Protein AF-0000000081821503 (afdb_homodimer)

Secondary structure (DSSP, 8-state):
-TTHHHHS---HHHHHHHHHHHHHHHHHHHHHHHHHHHHHHHHHHHHHHHHHHHHHHTTS-HHHHHHHHHHHHHHHHHHHHHHHHHHHIIIIIIHHHHHHHHHHHHHHHHHHHHS------------------------TTGGGG--/-TTHHHHS--SHHHHHHHHHHHHHHHHHHHHHHHHHHHHHHHHHHHHHHHHHHHHHHTTS-HHHHHHHHHHHHHHHHHHHHHHHHHHHIIIIIIHHHHHHHHHHHHHHHHHHHHS-----------------------STTGGGG--

Foldseek 3Di:
DLLVLPQDDVPVVSVVVVVVSLVVLVVVLVVLVVVLVVLVVVLVVLLVVLVVLQVVLVPDDPVSNVVSPVVSVVSVVVSVVSVVVSVCSVPQPNVVSVVVSVVVVVVVVVVVVPPPDPDDPDPDDDDPDPPRPRDPRPPPRPVPVPD/DLQVLPFDDPPVVSVVVVVVSLVVLVVVLVVLVVVLVVLVVVLVVLLVVLVVLQVVLVPDDPVSNVVSPVVSVVSVVVSVVSVVVSVCSVPQPNVVSVVVSVVVVVVVVVVVVPPPDPDDPDPDDDDDDPDDPRPPPGDDRPVPVPD

InterPro domains:
  IPR009602 CBY1-interacting BAR domain-containing protein/FAM92 [PF06730] (15-120)
  IPR009602 CBY1-interacting BAR domain-containing protein/FAM92 [PTHR21223] (15-113)

Organism: Nothobranchius furzeri (NCBI:txid105023)

Solvent-accessible surface area (backbone atoms only — not comparable to full-atom values): 16730 Å² total; per-residue (Å²): 89,78,45,60,69,66,68,66,74,72,43,77,72,37,50,54,44,48,53,51,49,50,50,44,49,50,52,48,47,53,41,50,45,51,35,45,52,37,49,47,52,36,49,55,39,50,51,52,45,30,52,46,29,45,57,43,20,73,71,44,59,69,72,57,16,52,52,33,41,50,50,22,52,52,49,48,53,52,43,52,53,49,51,52,50,45,50,44,46,44,65,69,45,44,46,54,48,51,54,48,50,52,52,54,53,49,49,54,56,51,55,61,68,64,51,65,72,84,69,74,90,72,85,79,87,87,82,77,83,79,83,79,82,79,72,85,68,85,42,73,74,71,67,66,74,76,113,87,78,38,59,70,69,64,70,67,74,45,76,73,33,50,55,45,48,52,50,49,50,50,42,49,50,53,49,46,52,42,50,44,51,35,46,49,37,50,48,52,34,49,54,38,49,50,51,46,31,51,48,30,46,57,44,19,73,70,43,60,70,72,58,16,53,53,31,41,51,51,22,51,52,51,47,53,52,44,53,54,51,51,51,50,44,50,44,45,45,63,69,44,44,45,55,49,51,56,47,51,51,51,54,53,49,49,55,56,51,55,61,68,64,50,67,72,84,69,74,89,72,84,81,86,86,78,78,84,79,82,79,81,80,76,72,91,42,59,78,74,69,65,69,76,74,113

Structure (mmCIF, N/CA/C/O backbone):
data_AF-0000000081821503-model_v1
#
loop_
_entity.id
_entity.type
_entity.pdbx_description
1 polymer 'Family with sequence similarity 92, member A1'
#
loop_
_atom_site.group_PDB
_atom_site.id
_atom_site.type_symbol
_atom_site.label_atom_id
_atom_site.label_alt_id
_atom_site.label_comp_id
_atom_site.label_asym_id
_atom_site.label_entity_id
_atom_site.label_seq_id
_atom_site.pdbx_PDB_ins_code
_atom_site.Cartn_x
_atom_site.Cartn_y
_atom_site.Cartn_z
_atom_site.occupancy
_atom_site.B_iso_or_equiv
_atom_site.auth_seq_id
_atom_site.auth_comp_id
_atom_site.auth_asym_id
_atom_site.auth_atom_id
_atom_site.pdbx_PDB_model_num
ATOM 1 N N . MET A 1 1 ? 6.879 -21.266 -17.312 1 34.25 1 MET A N 1
ATOM 2 C CA . MET A 1 1 ? 7.312 -22.438 -16.547 1 34.25 1 MET A CA 1
ATOM 3 C C . MET A 1 1 ? 6.113 -23.25 -16.062 1 34.25 1 MET A C 1
ATOM 5 O O . MET A 1 1 ? 6.145 -24.484 -16.078 1 34.25 1 MET A O 1
ATOM 9 N N . PHE A 1 2 ? 5.016 -22.516 -15.742 1 41.41 2 PHE A N 1
ATOM 10 C CA . PHE A 1 2 ? 3.857 -23.203 -15.18 1 41.41 2 PHE A CA 1
ATOM 11 C C . PHE A 1 2 ? 3.188 -24.078 -16.234 1 41.41 2 PHE A C 1
ATOM 13 O O . PHE A 1 2 ? 2.631 -25.125 -15.914 1 41.41 2 PHE A O 1
ATOM 20 N N . LEU A 1 3 ? 3.418 -23.656 -17.5 1 41.97 3 LEU A N 1
ATOM 21 C CA . LEU A 1 3 ? 2.746 -24.375 -18.578 1 41.97 3 LEU A CA 1
ATOM 22 C C . LEU A 1 3 ? 3.412 -25.734 -18.812 1 41.97 3 LEU A C 1
ATOM 24 O O . LEU A 1 3 ? 2.809 -26.625 -19.406 1 41.97 3 LEU A O 1
ATOM 28 N N . ARG A 1 4 ? 4.652 -25.781 -18.516 1 42.19 4 ARG A N 1
ATOM 29 C CA . ARG A 1 4 ? 5.297 -27.062 -18.828 1 42.19 4 ARG A CA 1
ATOM 30 C C . ARG A 1 4 ? 4.637 -28.203 -18.062 1 42.19 4 ARG A C 1
ATOM 32 O O . ARG A 1 4 ? 4.664 -29.359 -18.516 1 42.19 4 ARG A O 1
ATOM 39 N N . TRP A 1 5 ? 4.141 -27.969 -16.922 1 42.53 5 TRP A N 1
ATOM 40 C CA . TRP A 1 5 ? 3.586 -29.078 -16.141 1 42.53 5 TRP A CA 1
ATOM 41 C C . TRP A 1 5 ? 2.5 -29.797 -16.938 1 42.53 5 TRP A C 1
ATOM 43 O O . TRP A 1 5 ? 2.367 -31.031 -16.844 1 42.53 5 TRP A O 1
ATOM 53 N N . LYS A 1 6 ? 1.749 -29.078 -17.828 1 45.88 6 LYS A N 1
ATOM 54 C CA . LYS A 1 6 ? 0.539 -29.734 -18.312 1 45.88 6 LYS A CA 1
ATOM 55 C C . LYS A 1 6 ? 0.875 -30.812 -19.344 1 45.88 6 LYS A C 1
ATOM 57 O O . LYS A 1 6 ? 0.077 -31.719 -19.578 1 45.88 6 LYS A O 1
ATOM 62 N N . LYS A 1 7 ? 1.747 -30.547 -20.203 1 41.34 7 LYS A N 1
ATOM 63 C CA . LYS A 1 7 ? 1.769 -31.5 -21.312 1 41.34 7 LYS A CA 1
ATOM 64 C C . LYS A 1 7 ? 2.09 -32.906 -20.828 1 41.34 7 LYS A C 1
ATOM 66 O O . LYS A 1 7 ? 1.567 -33.875 -21.359 1 41.34 7 LYS A O 1
ATOM 71 N N . GLU A 1 8 ? 3.184 -33.125 -20.094 1 42.94 8 GLU A N 1
ATOM 72 C CA . GLU A 1 8 ? 3.678 -34.5 -20.125 1 42.94 8 GLU A CA 1
ATOM 73 C C . GLU A 1 8 ? 2.713 -35.438 -19.422 1 42.94 8 GLU A C 1
ATOM 75 O O . GLU 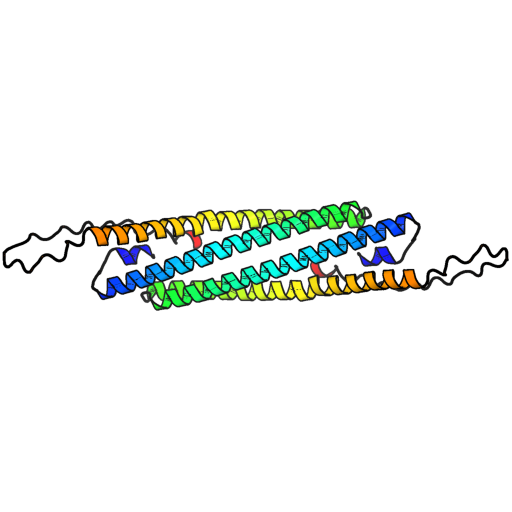A 1 8 ? 1.731 -35 -18.828 1 42.94 8 GLU A O 1
ATOM 80 N N . GLU A 1 9 ? 3.301 -36.656 -18.547 1 40.5 9 GLU A N 1
ATOM 81 C CA . GLU A 1 9 ? 3.115 -38.031 -18.094 1 40.5 9 GLU A CA 1
ATOM 82 C C . GLU A 1 9 ? 1.998 -38.125 -17.062 1 40.5 9 GLU A C 1
ATOM 84 O O . GLU A 1 9 ? 2.207 -37.812 -15.883 1 40.5 9 GLU A O 1
ATOM 89 N N . VAL A 1 10 ? 0.829 -37.844 -17.391 1 44.5 10 VAL A N 1
ATOM 90 C CA . VAL A 1 10 ? -0.322 -38.031 -16.516 1 44.5 10 VAL A CA 1
ATOM 91 C C . VAL A 1 10 ? -0.284 -39.406 -15.867 1 44.5 10 VAL A C 1
ATOM 93 O O . VAL A 1 10 ? -0.757 -40.375 -16.453 1 44.5 10 VAL A O 1
ATOM 96 N N . ARG A 1 11 ? 0.828 -39.844 -15.594 1 47.72 11 ARG A N 1
ATOM 97 C CA . ARG A 1 11 ? 0.641 -40.938 -14.656 1 47.72 11 ARG A CA 1
ATOM 98 C C . ARG A 1 11 ? -0.136 -40.5 -13.43 1 47.72 11 ARG A C 1
ATOM 100 O O . ARG A 1 11 ? -0.235 -39.312 -13.148 1 47.72 11 ARG A O 1
ATOM 107 N N . ALA A 1 12 ? -0.812 -41.281 -12.781 1 50.5 12 ALA A N 1
ATOM 108 C CA . ALA A 1 12 ? -1.626 -41.031 -11.594 1 50.5 12 ALA A CA 1
ATOM 109 C C . ALA A 1 12 ? -1.018 -39.938 -10.719 1 50.5 12 ALA A C 1
ATOM 111 O O . ALA A 1 12 ? -1.729 -39.062 -10.242 1 50.5 12 ALA A O 1
ATOM 112 N N . GLY A 1 13 ? 0.298 -39.938 -10.359 1 57.09 13 GLY A N 1
ATOM 113 C CA . GLY A 1 13 ? 1.049 -38.938 -9.586 1 57.09 13 GLY A CA 1
ATOM 114 C C . GLY A 1 13 ? 1.047 -37.562 -10.219 1 57.09 13 GLY A C 1
ATOM 115 O O . GLY A 1 13 ? 1.01 -36.562 -9.508 1 57.09 13 GLY A O 1
ATOM 116 N N . SER A 1 14 ? 0.773 -37.719 -11.508 1 68.44 14 SER A N 1
ATOM 117 C CA . SER A 1 14 ? 0.813 -36.469 -12.266 1 68.44 14 SER A CA 1
ATOM 118 C C . SER A 1 14 ? -0.493 -35.688 -12.133 1 68.44 14 SER A C 1
ATOM 120 O O . SER A 1 14 ? -0.483 -34.469 -12 1 68.44 14 SER A O 1
ATOM 122 N N . LYS A 1 15 ? -1.592 -36.656 -11.93 1 73.81 15 LYS A N 1
ATOM 123 C CA . LYS A 1 15 ? -2.885 -35.969 -11.828 1 73.81 15 LYS A CA 1
ATOM 124 C C . LYS A 1 15 ? -3.02 -35.219 -10.5 1 73.81 15 LYS A C 1
ATOM 126 O O . LYS A 1 15 ? -3.561 -34.125 -10.445 1 73.81 15 LYS A O 1
ATOM 131 N N . GLN A 1 16 ? -2.529 -35.812 -9.445 1 78.94 16 GLN A N 1
ATOM 132 C CA . GLN A 1 16 ? -2.604 -35.156 -8.141 1 78.94 16 GLN A CA 1
ATOM 133 C C . GLN A 1 16 ? -1.717 -33.938 -8.086 1 78.94 16 GLN A C 1
ATOM 135 O O . GLN A 1 16 ? -2.088 -32.906 -7.48 1 78.94 16 GLN A O 1
ATOM 140 N N . THR A 1 17 ? -0.611 -34.094 -8.609 1 77.06 17 THR A N 1
ATOM 141 C CA . THR A 1 17 ? 0.301 -32.938 -8.664 1 77.06 17 THR A CA 1
ATOM 142 C C . THR A 1 17 ? -0.316 -31.797 -9.453 1 77.06 17 THR A C 1
ATOM 144 O O . THR A 1 17 ? -0.188 -30.641 -9.07 1 77.06 17 THR A O 1
ATOM 147 N N . LEU A 1 18 ? -1.012 -32.156 -10.5 1 77.06 18 LEU A N 1
ATOM 148 C CA . LEU A 1 18 ? -1.669 -31.141 -11.32 1 77.06 18 LEU A CA 1
ATOM 149 C C . LEU A 1 18 ? -2.795 -30.453 -10.547 1 77.06 18 LEU A C 1
ATOM 151 O O . LEU A 1 18 ? -2.953 -29.234 -10.617 1 77.06 18 LEU A O 1
ATOM 155 N N . LYS A 1 19 ? -3.52 -31.266 -9.859 1 81.75 19 LYS A N 1
ATOM 156 C CA . LYS A 1 19 ? -4.609 -30.719 -9.055 1 81.75 19 LYS A CA 1
ATOM 157 C C . LYS A 1 19 ? -4.078 -29.797 -7.961 1 81.75 19 LYS A C 1
ATOM 159 O O . LYS A 1 19 ? -4.664 -28.75 -7.688 1 81.75 19 LYS A O 1
ATOM 164 N N . LEU A 1 20 ? -3.055 -30.188 -7.344 1 84.5 20 LEU A N 1
ATOM 165 C CA . LEU A 1 20 ? -2.457 -29.359 -6.293 1 84.5 20 LEU A CA 1
ATOM 166 C C . LEU A 1 20 ? -1.879 -28.078 -6.871 1 84.5 20 LEU A C 1
ATOM 168 O O . LEU A 1 20 ? -1.997 -27.016 -6.266 1 84.5 20 LEU A O 1
ATOM 172 N N . ALA A 1 21 ? -1.268 -28.172 -7.969 1 81.44 21 ALA A N 1
ATOM 173 C CA . ALA A 1 21 ? -0.715 -27 -8.633 1 81.44 21 ALA A CA 1
ATOM 174 C C . ALA A 1 21 ? -1.817 -26.016 -9.016 1 81.44 21 ALA A C 1
ATOM 176 O O . ALA A 1 21 ? -1.655 -24.797 -8.867 1 81.44 21 ALA A O 1
ATOM 177 N N . GLU A 1 22 ? -2.893 -26.547 -9.477 1 82.69 22 GLU A N 1
ATOM 178 C CA . GLU A 1 22 ? -4.031 -25.703 -9.852 1 82.69 22 GLU A CA 1
ATOM 179 C C . GLU A 1 22 ? -4.605 -25 -8.633 1 82.69 22 GLU A C 1
ATOM 181 O O . GLU A 1 22 ? -4.949 -23.812 -8.703 1 82.69 22 GLU A O 1
ATOM 186 N N . LYS A 1 23 ? -4.707 -25.734 -7.641 1 87.88 23 LYS A N 1
ATOM 187 C CA . LYS A 1 23 ? -5.184 -25.125 -6.398 1 87.88 23 LYS A CA 1
ATOM 188 C C . LYS A 1 23 ? -4.254 -24 -5.941 1 87.88 23 LYS A C 1
ATOM 190 O O . LYS A 1 23 ? -4.707 -22.938 -5.555 1 87.88 23 LYS A O 1
ATOM 195 N N . ASN A 1 24 ? -2.992 -24.297 -5.945 1 88.81 24 ASN A N 1
ATOM 196 C CA . ASN A 1 24 ? -2.006 -23.312 -5.535 1 88.81 24 ASN A CA 1
ATOM 197 C C . ASN A 1 24 ? -2.047 -22.078 -6.43 1 88.81 24 ASN A C 1
ATOM 199 O O . ASN A 1 24 ? -1.938 -20.938 -5.949 1 88.81 24 ASN A O 1
ATOM 203 N N . LEU A 1 25 ? -2.195 -22.312 -7.656 1 86.75 25 LEU A N 1
ATOM 204 C CA . LEU A 1 25 ? -2.264 -21.203 -8.602 1 86.75 25 LEU A CA 1
ATOM 205 C C . LEU A 1 25 ? -3.506 -20.359 -8.352 1 86.75 25 LEU A C 1
ATOM 207 O O . LEU A 1 25 ? -3.451 -19.125 -8.445 1 86.75 25 LEU A O 1
ATOM 211 N N . GLY A 1 26 ? -4.582 -21.016 -8.102 1 89.62 26 GLY A N 1
ATOM 212 C CA . GLY A 1 26 ? -5.797 -20.297 -7.762 1 89.62 26 GLY A CA 1
ATOM 213 C C . GLY A 1 26 ? -5.645 -19.422 -6.531 1 89.62 26 GLY A C 1
ATOM 214 O O . GLY A 1 26 ? -6.07 -18.266 -6.527 1 89.62 26 GLY A O 1
ATOM 215 N N . GLU A 1 27 ? -5.113 -19.984 -5.539 1 92.88 27 GLU A N 1
ATOM 216 C CA . GLU A 1 27 ? -4.891 -19.234 -4.305 1 92.88 27 GLU A CA 1
ATOM 217 C C . GLU A 1 27 ? -3.949 -18.062 -4.535 1 92.88 27 GLU A C 1
ATOM 219 O O . GLU A 1 27 ? -4.164 -16.969 -4 1 92.88 27 GLU A O 1
ATOM 224 N N . MET A 1 28 ? -2.934 -18.266 -5.305 1 92.62 28 MET A N 1
ATOM 225 C CA . MET A 1 28 ? -1.992 -17.188 -5.625 1 92.62 28 MET A CA 1
ATOM 226 C C . MET A 1 28 ? -2.688 -16.062 -6.375 1 92.62 28 MET A C 1
ATOM 228 O O . MET A 1 28 ? -2.457 -14.883 -6.086 1 92.62 28 MET A O 1
ATOM 232 N N . CYS A 1 29 ? -3.48 -16.469 -7.277 1 91.69 29 CYS A N 1
ATOM 233 C CA . CYS A 1 29 ? -4.219 -15.469 -8.031 1 91.69 29 CYS A CA 1
ATOM 234 C C . CYS A 1 29 ? -5.109 -14.641 -7.113 1 91.69 29 CYS A C 1
ATOM 236 O O . CYS A 1 29 ? -5.156 -13.414 -7.223 1 91.69 29 CYS A O 1
ATOM 238 N N . SER A 1 30 ? -5.809 -15.297 -6.203 1 94.75 30 SER A N 1
ATOM 239 C CA . SER A 1 30 ? -6.699 -14.609 -5.273 1 94.75 30 SER A CA 1
ATOM 240 C C . SER A 1 30 ? -5.93 -13.625 -4.398 1 94.75 30 SER A C 1
ATOM 242 O O . SER A 1 30 ? -6.383 -12.5 -4.176 1 94.75 30 SER A O 1
ATOM 244 N N . ILE A 1 31 ? -4.832 -13.992 -3.943 1 97.06 31 ILE A N 1
ATOM 245 C CA . ILE A 1 31 ? -4.023 -13.141 -3.076 1 97.06 31 ILE A CA 1
ATOM 246 C C . ILE A 1 31 ? -3.484 -11.961 -3.873 1 97.06 31 ILE A C 1
ATOM 248 O O . ILE A 1 31 ? -3.502 -10.82 -3.395 1 97.06 31 ILE A O 1
ATOM 252 N N . LEU A 1 32 ? -3.02 -12.219 -5.059 1 96.62 32 LEU A N 1
ATOM 253 C CA . LEU A 1 32 ? -2.467 -11.156 -5.887 1 96.62 32 LEU A CA 1
ATOM 254 C C . LEU A 1 32 ? -3.541 -10.141 -6.262 1 96.62 32 LEU A C 1
ATOM 256 O O . LEU A 1 32 ? -3.275 -8.938 -6.309 1 96.62 32 LEU A O 1
ATOM 260 N N . ALA A 1 33 ? -4.691 -10.648 -6.527 1 96.44 33 ALA A N 1
ATOM 261 C CA . ALA A 1 33 ? -5.809 -9.742 -6.789 1 96.44 33 ALA A CA 1
ATOM 262 C C . ALA A 1 33 ? -6.102 -8.875 -5.57 1 96.44 33 ALA A C 1
ATOM 264 O O . ALA A 1 33 ? -6.281 -7.66 -5.691 1 96.44 33 ALA A O 1
ATOM 265 N N . SER A 1 34 ? -6.207 -9.523 -4.48 1 97.81 34 SER A N 1
ATOM 266 C CA . SER A 1 34 ? -6.445 -8.789 -3.242 1 97.81 34 SER A CA 1
ATOM 267 C C . SER A 1 34 ? -5.332 -7.781 -2.971 1 97.81 34 SER A C 1
ATOM 269 O O . SER A 1 34 ? -5.602 -6.652 -2.555 1 97.81 34 SER A O 1
ATOM 271 N N . TYR A 1 35 ? -4.09 -8.156 -3.162 1 98.31 35 TYR A N 1
ATOM 272 C CA . TYR A 1 35 ? -2.941 -7.27 -3.012 1 98.31 35 TYR A CA 1
ATOM 273 C C . TYR A 1 35 ? -3.078 -6.043 -3.906 1 98.31 35 TYR A C 1
ATOM 275 O O . TYR A 1 35 ? -2.873 -4.914 -3.459 1 98.31 35 TYR A O 1
ATOM 283 N N . THR A 1 36 ? -3.422 -6.227 -5.113 1 98.12 36 THR A N 1
ATOM 284 C CA . THR A 1 36 ? -3.574 -5.148 -6.082 1 98.12 36 THR A CA 1
ATOM 285 C C . THR A 1 36 ? -4.684 -4.188 -5.656 1 98.12 36 THR A C 1
ATOM 287 O O . THR A 1 36 ? -4.535 -2.971 -5.766 1 98.12 36 THR A O 1
ATOM 290 N N . ARG A 1 37 ? -5.758 -4.711 -5.152 1 97.31 37 ARG A N 1
ATOM 291 C CA . ARG A 1 37 ? -6.852 -3.881 -4.656 1 97.31 37 ARG A CA 1
ATOM 292 C C . ARG A 1 37 ? -6.402 -3.039 -3.465 1 97.31 37 ARG A C 1
ATOM 294 O O . ARG A 1 37 ? -6.746 -1.859 -3.369 1 97.31 37 ARG A O 1
ATOM 301 N N . LYS A 1 38 ? -5.652 -3.682 -2.604 1 97.75 38 LYS A N 1
ATOM 302 C CA . LYS A 1 38 ? -5.148 -2.947 -1.447 1 97.75 38 LYS A CA 1
ATOM 303 C C . LYS A 1 38 ? -4.211 -1.823 -1.879 1 97.75 38 LYS A C 1
ATOM 305 O O . LYS A 1 38 ? -4.211 -0.744 -1.282 1 97.75 38 LYS A O 1
ATOM 310 N N . LYS A 1 39 ? -3.404 -2.123 -2.832 1 98.12 39 LYS A N 1
ATOM 311 C CA . LYS A 1 39 ? -2.508 -1.097 -3.352 1 98.12 39 LYS A CA 1
ATOM 312 C C . LYS A 1 39 ? -3.293 0.067 -3.949 1 98.12 39 LYS A C 1
ATOM 314 O O . LYS A 1 39 ? -2.934 1.23 -3.758 1 98.12 39 LYS A O 1
ATOM 319 N N . ALA A 1 40 ? -4.363 -0.187 -4.637 1 98.19 40 ALA A N 1
ATOM 320 C CA . ALA A 1 40 ? -5.227 0.85 -5.191 1 98.19 40 ALA A CA 1
ATOM 321 C C . ALA A 1 40 ? -5.859 1.692 -4.09 1 98.19 40 ALA A C 1
ATOM 323 O O . ALA A 1 40 ? -5.938 2.918 -4.203 1 98.19 40 ALA A O 1
ATOM 324 N N . LYS A 1 41 ? -6.262 1.062 -3.084 1 97.69 41 LYS A N 1
ATOM 325 C CA . LYS A 1 41 ? -6.871 1.775 -1.966 1 97.69 41 LYS A CA 1
ATOM 326 C C . LYS A 1 41 ? -5.855 2.67 -1.264 1 97.69 41 LYS A C 1
ATOM 328 O O . LYS A 1 41 ? -6.199 3.75 -0.781 1 97.69 41 LYS A O 1
ATOM 333 N N . LEU A 1 42 ? -4.656 2.166 -1.158 1 97.88 42 LEU A N 1
ATOM 334 C CA . LEU A 1 42 ? -3.574 2.982 -0.619 1 97.88 42 LEU A CA 1
ATOM 335 C C . LEU A 1 42 ? -3.363 4.234 -1.467 1 97.88 42 LEU A C 1
ATOM 337 O O . LEU A 1 42 ? -3.207 5.332 -0.93 1 97.88 42 LEU A O 1
ATOM 341 N N . ARG A 1 43 ? -3.389 4.07 -2.748 1 98.19 43 ARG A N 1
ATOM 342 C CA . ARG A 1 43 ? -3.277 5.195 -3.672 1 98.19 43 ARG A CA 1
ATOM 343 C C . ARG A 1 43 ? -4.414 6.191 -3.463 1 98.19 43 ARG A C 1
ATOM 345 O O . ARG A 1 43 ? -4.188 7.402 -3.443 1 98.19 43 ARG A O 1
ATOM 352 N N . ASP A 1 44 ? -5.609 5.711 -3.277 1 97.81 44 ASP A N 1
ATOM 353 C CA . ASP A 1 44 ? -6.766 6.562 -3.027 1 97.81 44 ASP A CA 1
ATOM 354 C C . ASP A 1 44 ? -6.559 7.418 -1.777 1 97.81 44 ASP A C 1
ATOM 356 O O . ASP A 1 44 ? -6.906 8.602 -1.763 1 97.81 44 ASP A O 1
ATOM 360 N N . ARG A 1 45 ? -6.023 6.777 -0.771 1 98 45 ARG A N 1
ATOM 361 C CA . ARG A 1 45 ? -5.801 7.504 0.473 1 98 45 ARG A CA 1
ATOM 362 C C . ARG A 1 45 ? -4.73 8.578 0.297 1 98 45 ARG A C 1
ATOM 364 O O . ARG A 1 45 ? -4.836 9.664 0.863 1 98 45 ARG A O 1
ATOM 371 N N . ALA A 1 46 ? -3.697 8.289 -0.445 1 98.12 46 ALA A N 1
ATOM 372 C CA . ALA A 1 46 ? -2.648 9.266 -0.722 1 98.12 46 ALA A CA 1
ATOM 373 C C . ALA A 1 46 ? -3.191 10.438 -1.529 1 98.12 46 ALA A C 1
ATOM 375 O O . ALA A 1 46 ? -2.766 11.578 -1.34 1 98.12 46 ALA A O 1
ATOM 376 N N . ASP A 1 47 ? -4.133 10.234 -2.365 1 98.19 47 ASP A N 1
ATOM 377 C CA . ASP A 1 47 ? -4.762 11.312 -3.127 1 98.19 47 ASP A CA 1
ATOM 378 C C . ASP A 1 47 ? -5.523 12.258 -2.207 1 98.19 47 ASP A C 1
ATOM 380 O O . ASP A 1 47 ? -5.559 13.469 -2.447 1 98.19 47 ASP A O 1
ATOM 384 N N . LEU A 1 48 ? -6.164 11.703 -1.232 1 98.25 48 LEU A N 1
ATOM 385 C CA . LEU A 1 48 ? -6.832 12.539 -0.242 1 98.25 48 LEU A CA 1
ATOM 386 C C . LEU A 1 48 ? -5.828 13.414 0.501 1 98.25 48 LEU A C 1
ATOM 388 O O . LEU A 1 48 ? -6.105 14.578 0.789 1 98.25 48 LEU A O 1
ATOM 392 N N . LEU A 1 49 ? -4.676 12.852 0.831 1 97.69 49 LEU A N 1
ATOM 393 C CA . LEU A 1 49 ? -3.629 13.617 1.497 1 97.69 49 LEU A CA 1
ATOM 394 C C . LEU A 1 49 ? -3.15 14.766 0.612 1 97.69 49 LEU A C 1
ATOM 396 O O . LEU A 1 49 ? -2.963 15.883 1.089 1 97.69 49 LEU A O 1
ATOM 400 N N . VAL A 1 50 ? -2.971 14.453 -0.616 1 98.06 50 VAL A N 1
ATOM 401 C CA . VAL A 1 50 ? -2.557 15.477 -1.574 1 98.06 50 VAL A CA 1
ATOM 402 C C . VAL A 1 50 ? -3.572 16.609 -1.588 1 98.06 50 VAL A C 1
ATOM 404 O O . VAL A 1 50 ? -3.201 17.781 -1.486 1 98.06 50 VAL A O 1
ATOM 407 N N . ALA A 1 51 ? -4.805 16.297 -1.679 1 98.06 51 ALA A N 1
ATOM 408 C CA . ALA A 1 51 ? -5.871 17.297 -1.688 1 98.06 51 ALA A CA 1
ATOM 409 C C . ALA A 1 51 ? -5.883 18.094 -0.391 1 98.06 51 ALA A C 1
ATOM 411 O O . ALA A 1 51 ? -6.035 19.312 -0.412 1 98.06 51 ALA A O 1
ATOM 412 N N . GLN A 1 52 ? -5.715 17.406 0.669 1 96.5 52 GLN A N 1
ATOM 413 C CA . GLN A 1 52 ? -5.719 18.062 1.972 1 96.5 52 GLN A CA 1
ATOM 414 C C . GLN A 1 52 ? -4.547 19.031 2.1 1 96.5 52 GLN A C 1
ATOM 416 O O . GLN A 1 52 ? -4.684 20.094 2.701 1 96.5 52 GLN A O 1
ATOM 421 N N . LEU A 1 53 ? -3.432 18.703 1.589 1 96.69 53 LEU A N 1
ATOM 422 C CA . LEU A 1 53 ? -2.262 19.562 1.616 1 96.69 53 LEU A CA 1
ATOM 423 C C . LEU A 1 53 ? -2.508 20.828 0.807 1 96.69 53 LEU A C 1
ATOM 425 O O . LEU A 1 53 ? -2.117 21.922 1.225 1 96.69 53 LEU A O 1
ATOM 429 N N . PHE A 1 54 ? -3.201 20.672 -0.286 1 96.19 54 PHE A N 1
ATOM 430 C CA . PHE A 1 54 ? -3.547 21.844 -1.079 1 96.19 54 PHE A CA 1
ATOM 431 C C . PHE A 1 54 ? -4.539 22.734 -0.332 1 96.19 54 PHE A C 1
ATOM 433 O O . PHE A 1 54 ? -4.391 23.953 -0.309 1 96.19 54 PHE A O 1
ATOM 440 N N . ASP A 1 55 ? -5.496 22.109 0.281 1 93.56 55 ASP A N 1
ATOM 441 C CA . ASP A 1 55 ? -6.465 22.859 1.074 1 93.56 55 ASP A CA 1
ATOM 442 C C . ASP A 1 55 ? -5.777 23.609 2.213 1 93.56 55 ASP A C 1
ATOM 444 O O . ASP A 1 55 ? -6.047 24.781 2.432 1 93.56 55 ASP A O 1
ATOM 448 N N . PHE A 1 56 ? -4.91 22.938 2.865 1 92.56 56 PHE A N 1
ATOM 449 C CA . PHE A 1 56 ? -4.168 23.531 3.971 1 92.56 56 PHE A CA 1
ATOM 450 C C . PHE A 1 56 ? -3.312 24.688 3.486 1 92.56 56 PHE A C 1
ATOM 452 O O . PHE A 1 56 ? -3.232 25.734 4.148 1 92.56 56 PHE A O 1
ATOM 459 N N . SER A 1 57 ? -2.719 24.516 2.379 1 92.81 57 SER A N 1
ATOM 460 C CA . SER A 1 57 ? -1.852 25.562 1.845 1 92.81 57 SER A CA 1
ATOM 461 C C . SER A 1 57 ? -2.633 26.844 1.571 1 92.81 57 SER A C 1
ATOM 463 O O . SER A 1 57 ? -2.092 27.938 1.699 1 92.81 57 SER A O 1
ATOM 465 N N . SER A 1 58 ? -3.85 26.766 1.275 1 89.19 58 SER A N 1
ATOM 466 C CA . SER A 1 58 ? -4.66 27.922 0.894 1 89.19 58 SER A CA 1
ATOM 467 C C . SER A 1 58 ? -5.016 28.766 2.107 1 89.19 58 SER A C 1
ATOM 469 O O . SER A 1 58 ? -5.453 29.922 1.964 1 89.19 58 SER A O 1
ATOM 471 N N . THR A 1 59 ? -4.816 28.312 3.312 1 83.88 59 THR A N 1
ATOM 472 C CA . THR A 1 59 ? -5.188 29.031 4.523 1 83.88 59 THR A CA 1
ATOM 473 C C . THR A 1 59 ? -3.951 29.578 5.234 1 83.88 59 THR A C 1
ATOM 475 O O . THR A 1 59 ? -4.062 30.25 6.262 1 83.88 59 THR A O 1
ATOM 478 N N . GLU A 1 60 ? -2.818 29.266 4.625 1 84.88 60 GLU A N 1
ATOM 479 C CA . GLU A 1 60 ? -1.567 29.609 5.297 1 84.88 60 GLU A CA 1
ATOM 480 C C . GLU A 1 60 ? -0.892 30.812 4.629 1 84.88 60 GLU A C 1
ATOM 482 O O . GLU A 1 60 ? -1.322 31.266 3.566 1 84.88 60 GLU A O 1
ATOM 487 N N . ASP A 1 61 ? 0.026 31.375 5.488 1 82.75 61 ASP A N 1
ATOM 488 C CA . ASP A 1 61 ? 0.791 32.469 4.91 1 82.75 61 ASP A CA 1
ATOM 489 C C . ASP A 1 61 ? 1.64 32 3.736 1 82.75 61 ASP A C 1
ATOM 491 O O . ASP A 1 61 ? 1.691 30.797 3.449 1 82.75 61 ASP A O 1
ATOM 495 N N . LEU A 1 62 ? 2.211 32.906 2.973 1 85.81 62 LEU A N 1
ATOM 496 C CA . LEU A 1 62 ? 2.832 32.625 1.678 1 85.81 62 LEU A CA 1
ATOM 497 C C . LEU A 1 62 ? 3.977 31.641 1.812 1 85.81 62 LEU A C 1
ATOM 499 O O . LEU A 1 62 ? 4.129 30.75 0.975 1 85.81 62 LEU A O 1
ATOM 503 N N . GLU A 1 63 ? 4.828 31.766 2.807 1 84.69 63 GLU A N 1
ATOM 504 C CA . GLU A 1 63 ? 5.957 30.844 2.965 1 84.69 63 GLU A CA 1
ATOM 505 C C . GLU A 1 63 ? 5.477 29.422 3.215 1 84.69 63 GLU A C 1
ATOM 507 O O . GLU A 1 63 ? 5.941 28.484 2.564 1 84.69 63 GLU A O 1
ATOM 512 N N . PHE A 1 64 ? 4.535 29.281 4.109 1 85.44 64 PHE A N 1
ATOM 513 C CA . PHE A 1 64 ? 4.016 27.953 4.438 1 85.44 64 PHE A CA 1
ATOM 514 C C . PHE A 1 64 ? 3.178 27.406 3.289 1 85.44 64 PHE A C 1
ATOM 516 O O . PHE A 1 64 ? 3.201 26.203 3.018 1 85.44 64 PHE A O 1
ATOM 523 N N . GLN A 1 65 ? 2.562 28.328 2.65 1 92.12 65 GLN A N 1
ATOM 524 C CA . GLN A 1 65 ? 1.762 27.922 1.495 1 92.12 65 GLN A CA 1
ATOM 525 C C . GLN A 1 65 ? 2.625 27.266 0.427 1 92.12 65 GLN A C 1
ATOM 527 O O . GLN A 1 65 ? 2.271 26.203 -0.099 1 92.12 65 GLN A O 1
ATOM 532 N N . THR A 1 66 ? 3.723 27.859 0.107 1 94.5 66 THR A N 1
ATOM 533 C CA . THR A 1 66 ? 4.617 27.344 -0.914 1 94.5 66 THR A CA 1
ATOM 534 C C . THR A 1 66 ? 5.152 25.969 -0.506 1 94.5 66 THR A C 1
ATOM 536 O O . THR A 1 66 ? 5.191 25.047 -1.32 1 94.5 66 THR A O 1
ATOM 539 N N . GLY A 1 67 ? 5.5 25.812 0.75 1 94.12 67 GLY A N 1
ATOM 540 C CA . GLY A 1 67 ? 5.996 24.547 1.236 1 94.12 67 GLY A CA 1
ATOM 541 C C . GLY A 1 67 ? 4.965 23.438 1.147 1 94.12 67 GLY A C 1
ATOM 542 O O . GLY A 1 67 ? 5.27 22.328 0.681 1 94.12 67 GLY A O 1
ATOM 543 N N . LEU A 1 68 ? 3.809 23.734 1.557 1 94.25 68 LEU A N 1
ATOM 544 C CA . LEU A 1 68 ? 2.729 22.75 1.527 1 94.25 68 LEU A CA 1
ATOM 545 C C . LEU A 1 68 ? 2.365 22.375 0.092 1 94.25 68 LEU A C 1
ATOM 547 O O . LEU A 1 68 ? 2.111 21.219 -0.21 1 94.25 68 LEU A O 1
ATOM 551 N N . LYS A 1 69 ? 2.408 23.328 -0.768 1 96.38 69 LYS A N 1
ATOM 552 C CA . LYS A 1 69 ? 2.1 23.094 -2.174 1 96.38 69 LYS A CA 1
ATOM 553 C C . LYS A 1 69 ? 3.172 22.219 -2.83 1 96.38 69 LYS A C 1
ATOM 555 O O . LYS A 1 69 ? 2.855 21.312 -3.594 1 96.38 69 LYS A O 1
ATOM 560 N N . ASN A 1 70 ? 4.355 22.531 -2.49 1 96.56 70 ASN A N 1
ATOM 561 C CA . ASN A 1 70 ? 5.441 21.719 -3.031 1 96.56 70 ASN A CA 1
ATOM 562 C C . ASN A 1 70 ? 5.355 20.281 -2.561 1 96.56 70 ASN A C 1
ATOM 564 O O . ASN A 1 70 ? 5.574 19.344 -3.344 1 96.56 70 ASN A O 1
ATOM 568 N N . LEU A 1 71 ? 5.055 20.094 -1.314 1 95.62 71 LEU A N 1
ATOM 569 C CA . LEU A 1 71 ? 4.883 18.734 -0.783 1 95.62 71 LEU A CA 1
ATOM 570 C C . LEU A 1 71 ? 3.727 18.031 -1.474 1 95.62 71 LEU A C 1
ATOM 572 O O . LEU A 1 71 ? 3.844 16.859 -1.832 1 95.62 71 LEU A O 1
ATOM 576 N N . ALA A 1 72 ? 2.703 18.719 -1.651 1 97.69 72 ALA A N 1
ATOM 577 C CA . ALA A 1 72 ? 1.54 18.156 -2.324 1 97.69 72 ALA A CA 1
ATOM 578 C C . ALA A 1 72 ? 1.888 17.719 -3.744 1 97.69 72 ALA A C 1
ATOM 580 O O . ALA A 1 72 ? 1.506 16.625 -4.176 1 97.69 72 ALA A O 1
ATOM 581 N N . GLU A 1 73 ? 2.598 18.531 -4.402 1 97.81 73 GLU A N 1
ATOM 582 C CA . GLU A 1 73 ? 2.977 18.234 -5.781 1 97.81 73 GLU A CA 1
ATOM 583 C C . GLU A 1 73 ? 3.922 17.047 -5.844 1 97.81 73 GLU A C 1
ATOM 585 O O . GLU A 1 73 ? 3.791 16.188 -6.723 1 97.81 73 GLU A O 1
ATOM 590 N N . ASP A 1 74 ? 4.82 16.984 -4.938 1 96.94 74 ASP A N 1
ATOM 591 C CA . ASP A 1 74 ? 5.719 15.836 -4.875 1 96.94 74 ASP A CA 1
ATOM 592 C C . ASP A 1 74 ? 4.941 14.547 -4.617 1 96.94 74 ASP A C 1
ATOM 594 O O . ASP A 1 74 ? 5.184 13.531 -5.27 1 96.94 74 ASP A O 1
ATOM 598 N N . LEU A 1 75 ? 4.066 14.57 -3.766 1 97.56 75 LEU A N 1
ATOM 599 C CA . LEU A 1 75 ? 3.273 13.383 -3.451 1 97.56 75 LEU A CA 1
ATOM 600 C C . LEU A 1 75 ? 2.385 12.992 -4.625 1 97.56 75 LEU A C 1
ATOM 602 O O . LEU A 1 75 ? 2.172 11.805 -4.883 1 97.56 75 LEU A O 1
ATOM 606 N N . ALA A 1 76 ? 1.914 13.977 -5.262 1 98.12 76 ALA A N 1
ATOM 607 C CA . ALA A 1 76 ? 1.091 13.703 -6.438 1 98.12 76 ALA A CA 1
ATOM 608 C C . ALA A 1 76 ? 1.889 12.961 -7.504 1 98.12 76 ALA A C 1
ATOM 610 O O . ALA A 1 76 ? 1.371 12.047 -8.156 1 98.12 76 ALA A O 1
ATOM 611 N N . MET A 1 77 ? 3.113 13.352 -7.676 1 97.94 77 MET A N 1
ATOM 612 C CA . MET A 1 77 ? 3.971 12.672 -8.641 1 97.94 77 MET A CA 1
ATOM 613 C C . MET A 1 77 ? 4.195 11.219 -8.242 1 97.94 77 MET A C 1
ATOM 615 O O . MET A 1 77 ? 4.172 10.328 -9.094 1 97.94 77 MET A O 1
ATOM 619 N N . VAL A 1 78 ? 4.473 11.039 -7.047 1 96.38 78 VAL A N 1
ATOM 620 C CA . VAL A 1 78 ? 4.641 9.68 -6.543 1 96.38 78 VAL A CA 1
ATOM 621 C C . VAL A 1 78 ? 3.369 8.875 -6.797 1 96.38 78 VAL A C 1
ATOM 623 O O . VAL A 1 78 ? 3.436 7.703 -7.184 1 96.38 78 VAL A O 1
ATOM 626 N N . GLN A 1 79 ? 2.234 9.477 -6.613 1 97.62 79 GLN A N 1
ATOM 627 C CA . GLN A 1 79 ? 0.971 8.773 -6.809 1 97.62 79 GLN A CA 1
ATOM 628 C C . GLN A 1 79 ? 0.759 8.414 -8.273 1 97.62 79 GLN A C 1
ATOM 630 O O . GLN A 1 79 ? 0.162 7.383 -8.586 1 97.62 79 GLN A O 1
ATOM 635 N N . ASP A 1 80 ? 1.234 9.219 -9.148 1 97.75 80 ASP A N 1
ATOM 636 C CA . ASP A 1 80 ? 1.186 8.867 -10.562 1 97.75 80 ASP A CA 1
ATOM 637 C C . ASP A 1 80 ? 1.948 7.566 -10.828 1 97.75 80 ASP A C 1
ATOM 639 O O . ASP A 1 80 ? 1.467 6.695 -11.555 1 97.75 80 ASP A O 1
ATOM 643 N N . TYR A 1 81 ? 3.088 7.59 -10.273 1 96.5 81 TYR A N 1
ATOM 644 C CA . TYR A 1 81 ? 3.875 6.367 -10.414 1 96.5 81 TYR A CA 1
ATOM 645 C C . TYR A 1 81 ? 3.15 5.18 -9.781 1 96.5 81 TYR A C 1
ATOM 647 O O . TYR A 1 81 ? 3.129 4.086 -10.359 1 96.5 81 TYR A O 1
ATOM 655 N N . ARG A 1 82 ? 2.594 5.352 -8.625 1 96.88 82 ARG A N 1
ATOM 656 C CA . ARG A 1 82 ? 1.871 4.285 -7.938 1 96.88 82 ARG A CA 1
ATOM 657 C C . ARG A 1 82 ? 0.672 3.82 -8.758 1 96.88 82 ARG A C 1
ATOM 659 O O . ARG A 1 82 ? 0.359 2.629 -8.789 1 96.88 82 ARG A O 1
ATOM 666 N N . GLN A 1 83 ? 0.016 4.711 -9.391 1 98 83 GLN A N 1
ATOM 667 C CA . GLN A 1 83 ? -1.112 4.348 -10.242 1 98 83 GLN A CA 1
ATOM 668 C C . GLN A 1 83 ? -0.66 3.484 -11.414 1 98 83 GLN A C 1
ATOM 670 O O . GLN A 1 83 ? -1.319 2.502 -11.758 1 98 83 GLN A O 1
ATOM 675 N N . ALA A 1 84 ? 0.449 3.803 -11.992 1 97.69 84 ALA A N 1
ATOM 676 C CA . ALA A 1 84 ? 0.999 2.998 -13.086 1 97.69 84 ALA A CA 1
ATOM 677 C C . ALA A 1 84 ? 1.34 1.589 -12.602 1 97.69 84 ALA A C 1
ATOM 679 O O . ALA A 1 84 ? 1.14 0.614 -13.336 1 97.69 84 ALA A O 1
ATOM 680 N N . GLN A 1 85 ? 1.874 1.522 -11.375 1 96.5 85 GLN A N 1
ATOM 681 C CA . GLN A 1 85 ? 2.184 0.219 -10.797 1 96.5 85 GLN A CA 1
ATOM 682 C C . GLN A 1 85 ? 0.921 -0.623 -10.625 1 96.5 85 GLN A C 1
ATOM 684 O O . GLN A 1 85 ? 0.912 -1.81 -10.961 1 96.5 85 GLN A O 1
ATOM 689 N N . VAL A 1 86 ? -0.096 -0.054 -10.125 1 97.75 86 VAL A N 1
ATOM 690 C CA . VAL A 1 86 ? -1.36 -0.757 -9.93 1 97.75 86 VAL A CA 1
ATOM 691 C C . VAL A 1 86 ? -1.889 -1.253 -11.273 1 97.75 86 VAL A C 1
ATOM 693 O O . VAL A 1 86 ? -2.293 -2.412 -11.398 1 97.75 86 VAL A O 1
ATOM 696 N N . ASP A 1 87 ? -1.794 -0.416 -12.258 1 97.94 87 ASP A N 1
ATOM 697 C CA . ASP A 1 87 ? -2.266 -0.778 -13.586 1 97.94 87 ASP A CA 1
ATOM 698 C C . ASP A 1 87 ? -1.451 -1.934 -14.164 1 97.94 87 ASP A C 1
ATOM 700 O O . ASP A 1 87 ? -2.006 -2.842 -14.789 1 97.94 87 ASP A O 1
ATOM 704 N N . ARG A 1 88 ? -0.205 -1.905 -13.977 1 97.56 88 ARG A N 1
ATOM 705 C CA . ARG A 1 88 ? 0.669 -2.963 -14.469 1 97.56 88 ARG A CA 1
ATOM 706 C C . ARG A 1 88 ? 0.393 -4.281 -13.758 1 97.56 88 ARG A C 1
ATOM 708 O O . ARG A 1 88 ? 0.374 -5.344 -14.383 1 97.56 88 ARG A O 1
ATOM 715 N N . LEU A 1 89 ? 0.252 -4.188 -12.469 1 96.25 89 LEU A N 1
ATOM 716 C CA . LEU A 1 89 ? -0.098 -5.395 -11.727 1 96.25 89 LEU A CA 1
ATOM 717 C C . LEU A 1 89 ? -1.389 -6.008 -12.258 1 96.25 89 LEU A C 1
ATOM 719 O O . LEU A 1 89 ? -1.465 -7.219 -12.461 1 96.25 89 LEU A O 1
ATOM 723 N N . GLU A 1 90 ? -2.346 -5.133 -12.484 1 96.38 90 GLU A N 1
ATOM 724 C CA . GLU A 1 90 ? -3.639 -5.594 -12.984 1 96.38 90 GLU A CA 1
ATOM 725 C C . GLU A 1 90 ? -3.51 -6.207 -14.375 1 96.38 90 GLU A C 1
ATOM 727 O O . GLU A 1 90 ? -3.984 -7.32 -14.617 1 96.38 90 GLU A O 1
ATOM 732 N N . THR A 1 91 ? -2.783 -5.605 -15.273 1 97.06 91 THR A N 1
ATOM 733 C CA . THR A 1 91 ? -2.791 -5.984 -16.688 1 97.06 91 THR A CA 1
ATOM 734 C C . THR A 1 91 ? -1.766 -7.078 -16.953 1 97.06 91 THR A C 1
ATOM 736 O O . THR A 1 91 ? -1.975 -7.93 -17.828 1 97.06 91 THR A O 1
ATOM 739 N N . LYS A 1 92 ? -0.717 -7.066 -16.156 1 95.38 92 LYS A N 1
ATOM 740 C CA . LYS A 1 92 ? 0.387 -7.961 -16.5 1 95.38 92 LYS A CA 1
ATOM 741 C C . LYS A 1 92 ? 0.438 -9.156 -15.547 1 95.38 92 LYS A C 1
ATOM 743 O O . LYS A 1 92 ? 1.092 -10.156 -15.836 1 95.38 92 LYS A O 1
ATOM 748 N N . VAL A 1 93 ? -0.208 -9.039 -14.484 1 94.06 93 VAL A N 1
ATOM 749 C CA . VAL A 1 93 ? -0.104 -10.125 -13.523 1 94.06 93 VAL A CA 1
ATOM 750 C C . VAL A 1 93 ? -1.485 -10.727 -13.266 1 94.06 93 VAL A C 1
ATOM 752 O O . VAL A 1 93 ? -1.74 -11.883 -13.609 1 94.06 93 VAL A O 1
ATOM 755 N N . VAL A 1 94 ? -2.381 -9.953 -12.82 1 94.69 94 VAL A N 1
ATOM 756 C CA . VAL A 1 94 ? -3.666 -10.461 -12.352 1 94.69 94 VAL A CA 1
ATOM 757 C C . VAL A 1 94 ? -4.488 -10.961 -13.539 1 94.69 94 VAL A C 1
ATOM 759 O O . VAL A 1 94 ? -4.988 -12.086 -13.531 1 94.69 94 VAL A O 1
ATOM 762 N N . ALA A 1 95 ? -4.547 -10.164 -14.578 1 92.81 95 ALA A N 1
ATOM 763 C CA . ALA A 1 95 ? -5.395 -10.5 -15.719 1 92.81 95 ALA A CA 1
ATOM 764 C C . ALA A 1 95 ? -4.91 -11.773 -16.406 1 92.81 95 ALA A C 1
ATOM 766 O O . ALA A 1 95 ? -5.691 -12.703 -16.625 1 92.81 95 ALA A O 1
ATOM 767 N N . PRO A 1 96 ? -3.619 -11.922 -16.734 1 90.19 96 PRO A N 1
ATOM 768 C CA . PRO A 1 96 ? -3.152 -13.164 -17.344 1 90.19 96 PRO A CA 1
ATOM 769 C C . PRO A 1 96 ? -3.352 -14.375 -16.438 1 90.19 96 PRO A C 1
ATOM 771 O O . PRO A 1 96 ? -3.693 -15.461 -16.906 1 90.19 96 PRO A O 1
ATOM 774 N N . LEU A 1 97 ? -3.174 -14.234 -15.203 1 87.38 97 LEU A N 1
ATOM 775 C CA . LEU A 1 97 ? -3.354 -15.352 -14.273 1 87.38 97 LEU A CA 1
ATOM 776 C C . LEU A 1 97 ? -4.82 -15.773 -14.203 1 87.38 97 LEU A C 1
ATOM 778 O O . LEU A 1 97 ? -5.125 -16.969 -14.141 1 87.38 97 LEU A O 1
ATOM 782 N N . LYS A 1 98 ? -5.652 -14.789 -14.211 1 89 98 LYS A N 1
ATOM 783 C CA . LYS A 1 98 ? -7.086 -15.07 -14.227 1 89 98 LYS A CA 1
ATOM 784 C C . LYS A 1 98 ? -7.488 -15.812 -15.492 1 89 98 LYS A C 1
ATOM 786 O O . LYS A 1 98 ? -8.273 -16.766 -15.445 1 89 98 LYS A O 1
ATOM 791 N N . ALA A 1 99 ? -6.965 -15.383 -16.562 1 86.5 99 ALA A N 1
ATOM 792 C CA . ALA A 1 99 ? -7.262 -16.031 -17.844 1 86.5 99 ALA A CA 1
ATOM 793 C C . ALA A 1 99 ? -6.777 -17.484 -17.844 1 86.5 99 ALA A C 1
ATOM 795 O O . ALA A 1 99 ? -7.465 -18.359 -18.344 1 86.5 99 ALA A O 1
ATOM 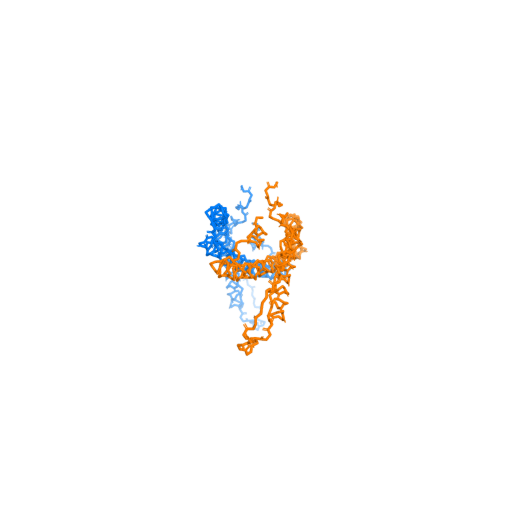796 N N . TYR A 1 100 ? -5.719 -17.703 -17.266 1 80.25 100 TYR A N 1
ATOM 797 C CA . TYR A 1 100 ? -5.18 -19.047 -17.172 1 80.25 100 TYR A CA 1
ATOM 798 C C . TYR A 1 100 ? -6.055 -19.938 -16.297 1 80.25 100 TYR A C 1
ATOM 800 O O . TYR A 1 100 ? -6.316 -21.094 -16.625 1 80.25 100 TYR A O 1
ATOM 808 N N . GLY A 1 101 ? -6.383 -19.422 -15.242 1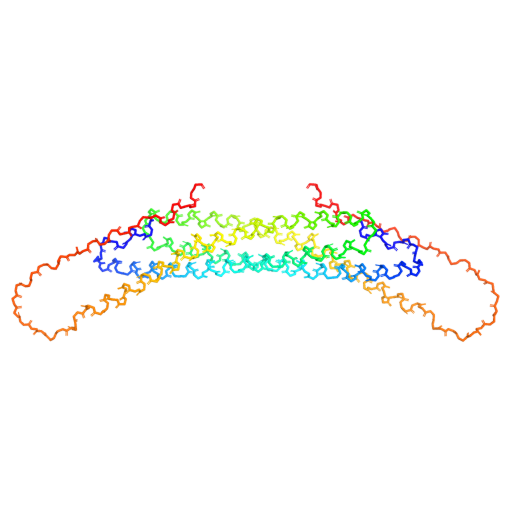 76.88 101 GLY A N 1
ATOM 809 C CA . GLY A 1 101 ? -7.27 -20.156 -14.359 1 76.88 101 GLY A CA 1
ATOM 810 C C . GLY A 1 101 ? -8.555 -20.594 -15.031 1 76.88 101 GLY A C 1
ATOM 811 O O . GLY A 1 101 ? -9.008 -21.719 -14.852 1 76.88 101 GLY A O 1
ATOM 812 N N . ASP A 1 102 ? -8.992 -19.75 -15.781 1 79 102 ASP A N 1
ATOM 813 C CA . ASP A 1 102 ? -10.234 -20.062 -16.5 1 79 102 ASP A CA 1
ATOM 814 C C . ASP A 1 102 ? -10.016 -21.188 -17.5 1 79 102 ASP A C 1
ATOM 816 O O . ASP A 1 102 ? -10.883 -22.062 -17.672 1 79 102 ASP A O 1
ATOM 820 N N . ILE A 1 103 ? -8.906 -21.25 -18.125 1 76.31 103 ILE A N 1
ATOM 821 C CA . ILE A 1 103 ? -8.562 -22.266 -19.109 1 76.31 103 ILE A CA 1
ATOM 822 C C . ILE A 1 103 ? -8.414 -23.625 -18.422 1 76.31 103 ILE A C 1
ATOM 824 O O . ILE A 1 103 ? -8.953 -24.625 -18.891 1 76.31 103 ILE A O 1
ATOM 828 N N . VAL A 1 104 ? -7.812 -23.594 -17.312 1 71.81 104 VAL A N 1
ATOM 829 C CA . VAL A 1 104 ? -7.586 -24.828 -16.578 1 71.81 104 VAL A CA 1
ATOM 830 C C . VAL A 1 104 ? -8.914 -25.359 -16.047 1 71.81 104 VAL A C 1
ATOM 832 O O . VAL A 1 104 ? -9.188 -26.562 -16.125 1 71.81 104 VAL A O 1
ATOM 835 N N . LYS A 1 105 ? -9.68 -24.484 -15.602 1 74.75 105 LYS A N 1
ATOM 836 C CA . LYS A 1 105 ? -10.992 -24.891 -15.109 1 74.75 105 LYS A CA 1
ATOM 837 C C . LYS A 1 105 ? -11.852 -25.469 -16.234 1 74.75 105 LYS A C 1
ATOM 839 O O . LYS A 1 105 ? -12.531 -26.484 -16.047 1 74.75 105 LYS A O 1
ATOM 844 N N . ASN A 1 106 ? -11.75 -24.922 -17.328 1 75.88 106 ASN A N 1
ATOM 845 C CA . ASN A 1 106 ? -12.539 -25.375 -18.469 1 75.88 106 ASN A CA 1
ATOM 846 C C . ASN A 1 106 ? -12.039 -26.719 -19 1 75.88 106 ASN A C 1
ATOM 848 O O . ASN A 1 106 ? -12.836 -27.562 -19.438 1 75.88 106 ASN A O 1
ATOM 852 N N . LYS A 1 107 ? -10.828 -26.938 -19 1 70.38 107 LYS A N 1
ATOM 853 C CA . LYS A 1 107 ? -10.25 -28.219 -19.422 1 70.38 107 LYS A CA 1
ATOM 854 C C . LYS A 1 107 ? -10.633 -29.344 -18.469 1 70.38 107 LYS A C 1
ATOM 856 O O . LYS A 1 107 ? -10.922 -30.453 -18.906 1 70.38 107 LYS A O 1
ATOM 861 N N . LYS A 1 108 ? -10.688 -29.062 -17.266 1 69.88 108 LYS A N 1
ATOM 862 C CA . LYS A 1 108 ? -11.086 -30.062 -16.281 1 69.88 108 LYS A CA 1
ATOM 863 C C . LYS A 1 108 ? -12.555 -30.438 -16.438 1 69.88 108 LYS A C 1
ATOM 865 O O . LYS A 1 108 ? -12.914 -31.609 -16.359 1 69.88 108 LYS A O 1
ATOM 870 N N . VAL A 1 109 ? -13.297 -29.484 -16.75 1 69.38 109 VAL A N 1
ATOM 871 C CA . VAL A 1 109 ? -14.727 -29.703 -16.922 1 69.38 109 VAL A CA 1
ATOM 872 C C . VAL A 1 109 ? -14.969 -30.516 -18.188 1 69.38 109 VAL A C 1
ATOM 874 O O . VAL A 1 109 ? -15.797 -31.438 -18.188 1 69.38 109 VAL A O 1
ATOM 877 N N . ASN A 1 110 ? -14.188 -30.297 -19.281 1 69.38 110 ASN A N 1
ATOM 878 C CA . ASN A 1 110 ? -14.336 -31.016 -20.547 1 69.38 110 ASN A CA 1
ATOM 879 C C . ASN A 1 110 ? -13.773 -32.438 -20.469 1 69.38 110 ASN A C 1
ATOM 881 O O . ASN A 1 110 ? -14.297 -33.344 -21.109 1 69.38 110 ASN A O 1
ATOM 885 N N . ALA A 1 111 ? -12.734 -32.625 -19.781 1 62.28 111 ALA A N 1
ATOM 886 C CA . ALA A 1 111 ? -12.188 -33.969 -19.578 1 62.28 111 ALA A CA 1
ATOM 887 C C . ALA A 1 111 ? -13.164 -34.844 -18.797 1 62.28 111 ALA A C 1
ATOM 889 O O . ALA A 1 111 ? -13.273 -36.031 -19.047 1 62.28 111 ALA A O 1
ATOM 890 N N . HIS A 1 112 ? -13.914 -34.281 -17.953 1 64 112 HIS A N 1
ATOM 891 C CA . HIS A 1 112 ? -14.938 -35 -17.219 1 64 112 HIS A CA 1
ATOM 892 C C . HIS A 1 112 ? -16.109 -35.375 -18.141 1 64 112 HIS A C 1
ATOM 894 O O . HIS A 1 112 ? -16.734 -36.406 -17.969 1 64 112 HIS A O 1
ATOM 900 N N . LYS A 1 113 ? -16.328 -34.719 -19.141 1 63.62 113 LYS A N 1
ATOM 901 C CA . LYS A 1 113 ? -17.422 -34.969 -20.062 1 63.62 113 LYS A CA 1
ATOM 902 C C . LYS A 1 113 ? -17.062 -36.062 -21.047 1 63.62 113 LYS A C 1
ATOM 904 O O . LYS A 1 113 ? -17.938 -36.812 -21.531 1 63.62 113 LYS A O 1
ATOM 909 N N . LEU A 1 114 ? -15.82 -36.281 -21.359 1 54.56 114 LEU A N 1
ATOM 910 C CA . LEU A 1 114 ? -15.375 -37.281 -22.328 1 54.56 114 LEU A CA 1
ATOM 911 C C . LEU A 1 114 ? -15.109 -38.625 -21.641 1 54.56 114 LEU A C 1
ATOM 913 O O . LEU A 1 114 ? -14.898 -39.625 -22.312 1 54.56 114 LEU A O 1
ATOM 917 N N . ALA A 1 115 ? -15.117 -38.562 -20.359 1 52.47 115 ALA A N 1
ATOM 918 C CA . ALA A 1 115 ? -14.984 -39.875 -19.734 1 52.47 115 ALA A CA 1
ATOM 919 C C . ALA A 1 115 ? -16.156 -40.781 -20.094 1 52.47 115 ALA A C 1
ATOM 921 O O . ALA A 1 115 ? -17.312 -40.406 -19.922 1 52.47 115 ALA A O 1
ATOM 922 N N . PRO A 1 116 ? -15.938 -41.688 -21.094 1 51.22 116 PRO A N 1
ATOM 923 C CA . PRO A 1 116 ? -17.031 -42.594 -21.484 1 51.22 116 PRO A CA 1
ATOM 924 C C . PRO A 1 116 ? -17.844 -43.094 -20.297 1 51.22 116 PRO A C 1
ATOM 926 O O . PRO A 1 116 ? -17.297 -43.25 -19.203 1 51.22 116 PRO A O 1
ATOM 929 N N . PRO A 1 117 ? -19.125 -42.906 -20.297 1 52.19 117 PRO A N 1
ATOM 930 C CA . PRO A 1 117 ? -19.844 -43.625 -19.234 1 52.19 117 PRO A CA 1
ATOM 931 C C . PRO A 1 117 ? -19.234 -44.969 -18.891 1 52.19 117 PRO A C 1
ATOM 933 O O . PRO A 1 117 ? -18.719 -45.656 -19.781 1 52.19 117 PRO A O 1
ATOM 936 N N . ARG A 1 118 ? -18.625 -45.188 -17.703 1 47.56 118 ARG A N 1
ATOM 937 C CA . ARG A 1 118 ? -18.188 -46.531 -17.328 1 47.56 118 ARG A CA 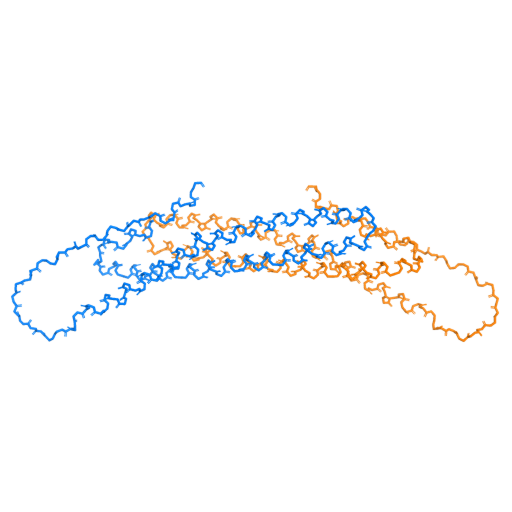1
ATOM 938 C C . ARG A 1 118 ? -18.984 -47.594 -18.062 1 47.56 118 ARG A C 1
ATOM 940 O O . ARG A 1 118 ? -20.188 -47.75 -17.844 1 47.56 118 ARG A O 1
ATOM 947 N N . ASP A 1 119 ? -18.828 -47.844 -19.297 1 46.19 119 ASP A N 1
ATOM 948 C CA . ASP A 1 119 ? -19.391 -49 -20 1 46.19 119 ASP A CA 1
ATOM 949 C C . ASP A 1 119 ? -19.391 -50.25 -19.109 1 46.19 119 ASP A C 1
ATOM 951 O O . ASP A 1 119 ? -18.484 -50.406 -18.281 1 46.19 119 ASP A O 1
ATOM 955 N N . ARG A 1 120 ? -20.484 -51.094 -18.891 1 49.69 120 ARG A N 1
ATOM 956 C CA . ARG A 1 120 ? -20.578 -52.5 -18.484 1 49.69 120 ARG A CA 1
ATOM 957 C C . ARG A 1 120 ? -19.469 -53.344 -19.109 1 49.69 120 ARG A C 1
ATOM 959 O O . ARG A 1 120 ? -18.984 -53.031 -20.203 1 49.69 120 ARG A O 1
ATOM 966 N N . PRO A 1 121 ? -18.703 -54.281 -18.484 1 43.72 121 PRO A N 1
ATOM 967 C CA . PRO A 1 121 ? -17.625 -55.156 -18.953 1 43.72 121 PRO A CA 1
ATOM 968 C C . PRO A 1 121 ? -17.844 -55.656 -20.391 1 43.72 121 PRO A C 1
ATOM 970 O O . PRO A 1 121 ? -18.734 -56.469 -20.625 1 43.72 121 PRO A O 1
ATOM 973 N N . VAL A 1 122 ? -17.828 -54.875 -21.422 1 38.34 122 VAL A N 1
ATOM 974 C CA . VAL A 1 122 ? -17.859 -55.688 -22.625 1 38.34 122 VAL A CA 1
ATOM 975 C C . VAL A 1 122 ? -16.531 -56.438 -22.781 1 38.34 122 VAL A C 1
ATOM 977 O O . VAL A 1 122 ? -15.469 -55.906 -22.453 1 38.34 122 VAL A O 1
ATOM 980 N N . VAL A 1 123 ? -16.391 -57.844 -23.125 1 38.72 123 VAL A N 1
ATOM 981 C CA . VAL A 1 123 ? -15.32 -58.812 -23.312 1 38.72 123 VAL A CA 1
ATOM 982 C C . VAL A 1 123 ? -14.375 -58.312 -24.406 1 38.72 123 VAL A C 1
ATOM 984 O O . VAL A 1 123 ? -13.234 -58.781 -24.516 1 38.72 123 VAL A O 1
ATOM 987 N N . GLY A 1 124 ? -14.867 -57.688 -25.609 1 32.72 124 GLY A N 1
ATOM 988 C CA . GLY A 1 124 ? -14.062 -58.031 -26.766 1 32.72 124 GLY A CA 1
ATOM 989 C C . GLY A 1 124 ? -12.719 -57.344 -26.812 1 32.72 124 GLY A C 1
ATOM 990 O O . GLY A 1 124 ? -12.477 -56.406 -26.031 1 32.72 124 GLY A O 1
ATOM 991 N N . GLY A 1 125 ? -11.984 -57.344 -28.172 1 30.88 125 GLY A N 1
ATOM 992 C CA . GLY A 1 125 ? -10.633 -57.438 -28.688 1 30.88 125 GLY A CA 1
ATOM 993 C C . GLY A 1 125 ? -9.875 -56.125 -28.672 1 30.88 125 GLY A C 1
ATOM 994 O O . GLY A 1 125 ? -9.266 -55.781 -27.672 1 30.88 125 GLY A O 1
ATOM 995 N N . GLY A 1 126 ? -9.656 -55.406 -29.969 1 30.22 126 GLY A N 1
ATOM 996 C CA . GLY A 1 126 ? -8.461 -54.875 -30.609 1 30.22 126 GLY A CA 1
ATOM 997 C C . GLY A 1 126 ? -8.18 -53.438 -30.25 1 30.22 126 GLY A C 1
ATOM 998 O O . GLY A 1 126 ? -9.023 -52.562 -30.469 1 30.22 126 GLY A O 1
ATOM 999 N N . GLY A 1 127 ? -7.355 -53.094 -29.359 1 29.38 127 GLY A N 1
ATOM 1000 C CA . GLY A 1 127 ? -7.066 -51.812 -28.688 1 29.38 127 GLY A CA 1
ATOM 1001 C C . GLY A 1 127 ? -6.316 -50.844 -29.562 1 29.38 127 GLY A C 1
ATOM 1002 O O . GLY A 1 127 ? -5.176 -51.094 -29.953 1 29.38 127 GLY A O 1
ATOM 1003 N N . ALA A 1 128 ? -6.973 -50.156 -30.656 1 34.66 128 ALA A N 1
ATOM 1004 C CA . ALA A 1 128 ? -6.238 -49.219 -31.5 1 34.66 128 ALA A CA 1
ATOM 1005 C C . ALA A 1 128 ? -5.625 -48.094 -30.672 1 34.66 128 ALA A C 1
ATOM 1007 O O . ALA A 1 128 ? -6.16 -47.719 -29.625 1 34.66 128 ALA A O 1
ATOM 1008 N N . PRO A 1 129 ? -4.312 -47.719 -31.016 1 29.7 129 PRO A N 1
ATOM 1009 C CA . PRO A 1 129 ? -3.43 -46.781 -30.328 1 29.7 129 PRO A CA 1
ATOM 1010 C C . PRO A 1 129 ? -3.9 -45.344 -30.422 1 29.7 129 PRO A C 1
ATOM 1012 O O . PRO A 1 129 ? -4.492 -44.938 -31.438 1 29.7 129 PRO A O 1
ATOM 1015 N N . SER A 1 130 ? -4.473 -44.75 -29.438 1 28.41 130 SER A N 1
ATOM 1016 C CA . SER A 1 130 ? -4.969 -43.375 -29.281 1 28.41 130 SER A CA 1
ATOM 1017 C C . SER A 1 130 ? -3.885 -42.344 -29.609 1 28.41 130 SER A C 1
ATOM 1019 O O . SER A 1 130 ? -2.75 -42.469 -29.141 1 28.41 130 SER A O 1
ATOM 1021 N N . SER A 1 131 ? -3.936 -41.688 -30.828 1 26.62 131 SER A N 1
ATOM 1022 C CA . SER A 1 131 ? -3.104 -40.594 -31.328 1 26.62 131 SER A CA 1
ATOM 1023 C C . SER A 1 131 ? -3.01 -39.469 -30.297 1 26.62 131 SER A C 1
ATOM 1025 O O . SER A 1 131 ? -4.031 -38.969 -29.812 1 26.62 131 SER A O 1
ATOM 1027 N N . ASP A 1 132 ? -1.855 -39.281 -29.656 1 26.62 132 ASP A N 1
ATOM 1028 C CA . ASP A 1 132 ? -1.451 -38.312 -28.656 1 26.62 132 ASP A CA 1
ATOM 1029 C C . ASP A 1 132 ? -1.365 -36.906 -29.25 1 26.62 132 ASP A C 1
ATOM 1031 O O . ASP A 1 132 ? -0.598 -36.656 -30.188 1 26.62 132 ASP A O 1
ATOM 1035 N N . VAL A 1 133 ? -2.416 -36.062 -29.438 1 26.06 133 VAL A N 1
ATOM 1036 C CA . VAL A 1 133 ? -2.406 -34.656 -29.828 1 26.06 133 VAL A CA 1
ATOM 1037 C C . VAL A 1 133 ? -1.521 -33.844 -28.875 1 26.06 133 VAL A C 1
ATOM 1039 O O . VAL A 1 133 ? -1.704 -33.906 -27.656 1 26.06 133 VAL A O 1
ATOM 1042 N N . THR A 1 134 ? -0.266 -33.562 -29.312 1 25.34 134 THR A N 1
ATOM 1043 C CA . THR A 1 134 ? 0.727 -32.719 -28.641 1 25.34 134 THR A CA 1
ATOM 1044 C C . THR A 1 134 ? 0.31 -31.25 -28.672 1 25.34 134 THR A C 1
ATOM 1046 O O . THR A 1 134 ? 0.142 -30.672 -29.75 1 25.34 134 THR A O 1
ATOM 1049 N N . PHE A 1 135 ? -0.608 -30.781 -27.938 1 24.91 135 PHE A N 1
ATOM 1050 C CA . PHE A 1 135 ? -0.865 -29.344 -27.812 1 24.91 135 PHE A CA 1
ATOM 1051 C C . PHE A 1 135 ? 0.375 -28.609 -27.312 1 24.91 135 PHE A C 1
ATOM 1053 O O . PHE A 1 135 ? 0.968 -29 -26.297 1 24.91 135 PHE A O 1
ATOM 1060 N N . THR A 1 136 ? 1.062 -27.812 -28.172 1 24.62 136 THR A N 1
ATOM 1061 C CA . THR A 1 136 ? 2.213 -26.938 -27.984 1 24.62 136 THR A CA 1
ATOM 1062 C C . THR A 1 136 ? 1.886 -25.828 -27 1 24.62 136 THR A C 1
ATOM 1064 O O . THR A 1 136 ? 0.924 -25.078 -27.188 1 24.62 136 THR A O 1
ATOM 1067 N N . ASN A 1 137 ? 2.062 -26.016 -25.75 1 24.97 137 ASN A N 1
ATOM 1068 C CA . ASN A 1 137 ? 1.916 -25.156 -24.578 1 24.97 137 ASN A CA 1
ATOM 1069 C C . ASN A 1 137 ? 2.939 -24.031 -24.578 1 24.97 137 ASN A C 1
ATOM 1071 O O . ASN A 1 137 ? 4.145 -24.266 -24.516 1 24.97 137 ASN A O 1
ATOM 1075 N N . GLU A 1 138 ? 2.795 -22.844 -25.328 1 24.5 138 GLU A N 1
ATOM 1076 C CA . GLU A 1 138 ? 3.633 -21.656 -25.312 1 24.5 138 GLU A CA 1
ATOM 1077 C C . GLU A 1 138 ? 3.748 -21.094 -23.891 1 24.5 138 GLU A C 1
ATOM 1079 O O . GLU A 1 138 ? 2.736 -20.812 -23.25 1 24.5 138 GLU A O 1
ATOM 1084 N N . SER A 1 139 ? 4.828 -21.281 -23.078 1 27.34 139 SER A N 1
ATOM 1085 C CA . SER A 1 139 ? 5.375 -21.031 -21.734 1 27.34 139 SER A CA 1
ATOM 1086 C C . SER A 1 139 ? 5.672 -19.547 -21.531 1 27.34 139 SER A C 1
ATOM 1088 O O . SER A 1 139 ? 6.266 -19.172 -20.531 1 27.34 139 SER A O 1
ATOM 1090 N N . ASN A 1 140 ? 5.348 -18.516 -22.25 1 28.02 140 ASN A N 1
ATOM 1091 C CA . ASN A 1 140 ? 5.996 -17.219 -22.125 1 28.02 140 ASN A CA 1
ATOM 1092 C C . ASN A 1 140 ? 5.48 -16.453 -20.906 1 28.02 140 ASN A C 1
ATOM 1094 O O . ASN A 1 140 ? 5.625 -15.234 -20.828 1 28.02 140 ASN A O 1
ATOM 1098 N N . LEU A 1 141 ? 4.738 -17.016 -19.953 1 27.56 141 LEU A N 1
ATOM 1099 C CA . LEU A 1 141 ? 4.074 -16.047 -19.078 1 27.56 141 LEU A CA 1
ATOM 1100 C C . LEU A 1 141 ? 5.09 -15.352 -18.188 1 27.56 141 LEU A C 1
ATOM 1102 O O . LEU A 1 141 ? 4.973 -14.148 -17.938 1 27.56 141 LEU A O 1
ATOM 1106 N N . PHE A 1 142 ? 5.895 -16.078 -17.312 1 31.34 142 PHE A N 1
ATOM 1107 C CA . PHE A 1 142 ? 6.621 -15.438 -16.234 1 31.34 142 PHE A CA 1
ATOM 1108 C C . PHE A 1 142 ? 7.926 -14.828 -16.75 1 31.34 142 PHE A C 1
ATOM 1110 O O . PHE A 1 142 ? 8.766 -14.406 -15.953 1 31.34 142 PHE A O 1
ATOM 1117 N N . ASN A 1 143 ? 8.352 -14.867 -17.984 1 32 143 ASN A N 1
ATOM 1118 C CA . ASN A 1 143 ? 9.641 -14.305 -18.359 1 32 143 ASN A CA 1
ATOM 1119 C C . ASN A 1 143 ? 9.695 -12.797 -18.125 1 32 143 ASN A C 1
ATOM 1121 O O . ASN A 1 143 ? 10.695 -12.148 -18.422 1 32 143 ASN A O 1
ATOM 1125 N N . GLY A 1 144 ? 8.562 -12.242 -17.891 1 32.47 144 GLY A N 1
ATOM 1126 C CA . GLY A 1 144 ? 8.672 -10.789 -17.969 1 32.47 144 GLY A CA 1
ATOM 1127 C C . GLY A 1 144 ? 9.328 -10.188 -16.734 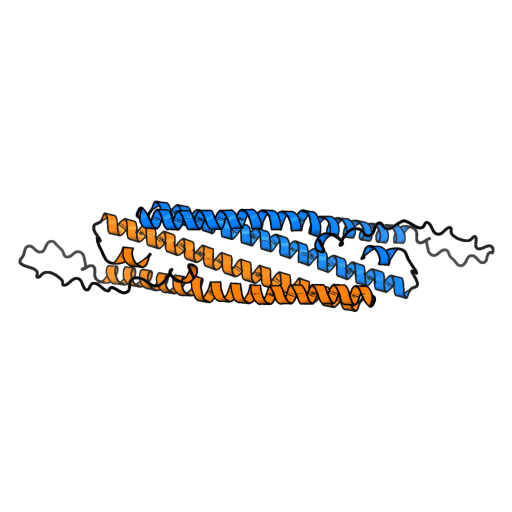1 32.47 144 GLY A C 1
ATOM 1128 O O . GLY A 1 144 ? 9.5 -8.969 -16.656 1 32.47 144 GLY A O 1
ATOM 1129 N N . PHE A 1 145 ? 9.312 -10.797 -15.594 1 30.84 145 PHE A N 1
ATOM 1130 C CA . PHE A 1 145 ? 9.852 -10.039 -14.469 1 30.84 145 PHE A CA 1
ATOM 1131 C C . PHE A 1 145 ? 11.375 -10 -14.516 1 30.84 145 PHE A C 1
ATOM 1133 O O . PHE A 1 145 ? 12.016 -9.391 -13.664 1 30.84 145 PHE A O 1
ATOM 1140 N N . SER A 1 146 ? 12.047 -10.844 -15.195 1 25.05 146 SER A N 1
ATOM 1141 C CA . SER A 1 146 ? 13.508 -10.844 -15.156 1 25.05 146 SER A CA 1
ATOM 1142 C C . SER A 1 146 ? 14.086 -9.625 -15.859 1 25.05 146 SER A C 1
ATOM 1144 O O . SER A 1 146 ? 15.281 -9.359 -15.781 1 25.05 146 SER A O 1
ATOM 1146 N N . LYS A 1 147 ? 13.461 -8.992 -16.828 1 26.31 147 LYS A N 1
ATOM 1147 C CA . LYS A 1 147 ? 14.336 -8.039 -17.516 1 26.31 147 LYS A CA 1
ATOM 1148 C C . LYS A 1 147 ? 14.438 -6.73 -16.734 1 26.31 147 LYS A C 1
ATOM 1150 O O . LYS A 1 147 ? 13.453 -6.262 -16.156 1 26.31 147 LYS A O 1
ATOM 1155 N N . MET B 1 1 ? 7.539 24.344 11.82 1 33.81 1 MET B N 1
ATOM 1156 C CA . MET B 1 1 ? 6.973 25.484 11.117 1 33.81 1 MET B CA 1
ATOM 1157 C C . MET B 1 1 ? 5.535 25.75 11.57 1 33.81 1 MET B C 1
ATOM 1159 O O . MET B 1 1 ? 5.133 26.891 11.742 1 33.81 1 MET B O 1
ATOM 1163 N N . PHE B 1 2 ? 4.789 24.641 11.859 1 40.91 2 PHE B N 1
ATOM 1164 C CA . PHE B 1 2 ? 3.381 24.766 12.211 1 40.91 2 PHE B CA 1
ATOM 1165 C C . PHE B 1 2 ? 3.221 25.438 13.57 1 40.91 2 PHE B C 1
ATOM 1167 O O . PHE B 1 2 ? 2.238 26.156 13.805 1 40.91 2 PHE B O 1
ATOM 1174 N N . LEU B 1 3 ? 4.324 25.297 14.383 1 41.31 3 LEU B N 1
ATOM 1175 C CA . LEU B 1 3 ? 4.242 25.844 15.734 1 41.31 3 LEU B CA 1
ATOM 1176 C C . LEU B 1 3 ? 4.34 27.375 15.703 1 41.31 3 LEU B C 1
ATOM 1178 O O . LEU B 1 3 ? 3.926 28.047 16.656 1 41.31 3 LEU B O 1
ATOM 1182 N N . ARG B 1 4 ? 5 27.859 14.727 1 42.31 4 ARG B N 1
ATOM 1183 C CA . ARG B 1 4 ? 5.172 29.312 14.758 1 42.31 4 ARG B CA 1
ATOM 1184 C C . ARG B 1 4 ? 3.826 30.016 14.719 1 42.31 4 ARG B C 1
ATOM 1186 O O . ARG B 1 4 ? 3.697 31.141 15.203 1 42.31 4 ARG B O 1
ATOM 1193 N N . TRP B 1 5 ? 2.865 29.453 14.07 1 41.97 5 TRP B N 1
ATOM 1194 C CA . TRP B 1 5 ? 1.597 30.156 13.945 1 41.97 5 TRP B CA 1
ATOM 1195 C C . TRP B 1 5 ? 1.038 30.516 15.32 1 41.97 5 TRP B C 1
ATOM 1197 O O . TRP B 1 5 ? 0.437 31.578 15.492 1 41.97 5 TRP B O 1
ATOM 1207 N N . LYS B 1 6 ? 1.315 29.688 16.391 1 45.66 6 LYS B N 1
ATOM 1208 C CA . LYS B 1 6 ? 0.525 29.891 17.594 1 45.66 6 LYS B CA 1
ATOM 1209 C C . LYS B 1 6 ? 0.973 31.141 18.344 1 45.66 6 LYS B C 1
ATOM 1211 O O . LYS B 1 6 ? 0.2 31.734 19.109 1 45.66 6 LYS B O 1
ATOM 1216 N N . LYS B 1 7 ? 2.197 31.344 18.469 1 41.69 7 LYS B N 1
ATOM 1217 C CA . LYS B 1 7 ? 2.531 32.375 19.469 1 41.69 7 LYS B CA 1
ATOM 1218 C C . LYS B 1 7 ? 1.928 33.719 19.109 1 41.69 7 LYS B C 1
ATOM 1220 O O . LYS B 1 7 ? 1.471 34.438 19.984 1 41.69 7 LYS B O 1
ATOM 1225 N N . GLU B 1 8 ? 2.242 34.25 17.938 1 42.53 8 GLU B N 1
ATOM 1226 C CA . GLU B 1 8 ? 2.129 35.719 17.891 1 42.53 8 GLU B CA 1
ATOM 1227 C C . GLU B 1 8 ? 0.669 36.156 17.953 1 42.53 8 GLU B C 1
ATOM 1229 O O . GLU B 1 8 ? 0.276 36.906 18.844 1 42.53 8 GLU B O 1
ATOM 1234 N N . GLU B 1 9 ? 0.023 36.938 16.812 1 40.91 9 GLU B N 1
ATOM 1235 C CA . GLU B 1 9 ? -0.878 38.062 16.594 1 40.91 9 GLU B CA 1
ATOM 1236 C C . GLU B 1 9 ? -2.336 37.625 16.766 1 40.91 9 GLU B C 1
ATOM 1238 O O . GLU B 1 9 ? -2.951 37.125 15.828 1 40.91 9 GLU B O 1
ATOM 1243 N N . VAL B 1 10 ? -2.709 37.156 17.844 1 44.19 10 VAL B N 1
ATOM 1244 C CA . VAL B 1 10 ? -4.109 36.812 18.078 1 44.19 10 VAL B CA 1
ATOM 1245 C C . VAL B 1 10 ? -4.988 38.031 17.734 1 44.19 10 VAL B C 1
ATOM 1247 O O . VAL B 1 10 ? -5.246 38.875 18.594 1 44.19 10 VAL B O 1
ATOM 1250 N N . ARG B 1 11 ? -4.547 38.812 16.875 1 48.31 11 ARG B N 1
ATOM 1251 C CA . ARG B 1 11 ? -5.668 39.625 16.453 1 48.31 11 ARG B CA 1
ATOM 1252 C C . ARG B 1 11 ? -6.816 38.781 15.922 1 48.31 11 ARG B C 1
ATOM 1254 O O . ARG B 1 11 ? -6.621 37.594 15.586 1 48.31 11 ARG B O 1
ATOM 1261 N N . ALA B 1 12 ? -7.98 39.156 16.016 1 50.22 12 ALA B N 1
ATOM 1262 C CA . ALA B 1 12 ? -9.203 38.469 15.578 1 50.22 12 ALA B CA 1
ATOM 1263 C C . ALA B 1 12 ? -8.945 37.594 14.375 1 50.22 12 ALA B C 1
ATOM 1265 O O . ALA B 1 12 ? -9.414 36.438 14.328 1 50.22 12 ALA B O 1
ATOM 1266 N N . GLY B 1 13 ? -8.297 38.062 13.25 1 56.91 13 GLY B N 1
ATOM 1267 C CA . GLY B 1 13 ? -7.902 37.312 12.055 1 56.91 13 GLY B CA 1
ATOM 1268 C C . GLY B 1 13 ? -6.996 36.156 12.344 1 56.91 13 GLY B C 1
ATOM 1269 O O . GLY B 1 13 ? -7.086 35.094 11.68 1 56.91 13 GLY B O 1
ATOM 1270 N N . SER B 1 14 ? -6.445 36.344 13.57 1 68.5 14 SER B N 1
ATOM 1271 C CA . SER B 1 14 ? -5.477 35.312 13.953 1 68.5 14 SER B CA 1
ATOM 1272 C C . SER B 1 14 ? -6.172 34.094 14.547 1 68.5 14 SER B C 1
ATOM 1274 O O . SER B 1 14 ? -5.797 32.969 14.258 1 68.5 14 SER B O 1
ATOM 1276 N N . LYS B 1 15 ? -7.422 34.531 15.188 1 74.19 15 LYS B N 1
ATOM 1277 C CA . LYS B 1 15 ? -8.125 33.406 15.82 1 74.19 15 LYS B CA 1
ATOM 1278 C C . LYS B 1 15 ? -8.766 32.5 14.773 1 74.19 15 LYS B C 1
ATOM 1280 O O . LYS B 1 15 ? -8.758 31.281 14.922 1 74.19 15 LYS B O 1
ATOM 1285 N N . GLN B 1 16 ? -9.297 33.062 13.742 1 78.75 16 GLN B N 1
ATOM 1286 C CA . GLN B 1 16 ? -9.922 32.281 12.68 1 78.75 16 GLN B CA 1
ATOM 1287 C C . GLN B 1 16 ? -8.883 31.469 11.914 1 78.75 16 GLN B C 1
ATOM 1289 O O . GLN B 1 16 ? -9.133 30.328 11.531 1 78.75 16 GLN B O 1
ATOM 1294 N N . THR B 1 17 ? -7.844 32.094 11.648 1 76.81 17 THR B N 1
ATOM 1295 C CA . THR B 1 17 ? -6.758 31.422 10.961 1 76.81 17 THR B CA 1
ATOM 1296 C C . THR B 1 17 ? -6.254 30.25 11.789 1 76.81 17 THR B C 1
ATOM 1298 O O . THR B 1 17 ? -5.969 29.172 11.25 1 76.81 17 THR B O 1
ATOM 1301 N N . LEU B 1 18 ? -6.207 30.422 13.07 1 77.06 18 LEU B N 1
ATOM 1302 C CA . LEU B 1 18 ? -5.77 29.359 13.969 1 77.06 18 LEU B CA 1
ATOM 1303 C C . LEU B 1 18 ? -6.77 28.219 13.977 1 77.06 18 LEU B C 1
ATOM 1305 O O . LEU B 1 18 ? -6.375 27.047 13.961 1 77.06 18 LEU B O 1
ATOM 1309 N N . LYS B 1 19 ? -8 28.594 14.016 1 81.81 19 LYS B N 1
ATOM 1310 C CA . LYS B 1 19 ? -9.047 27.562 14 1 81.81 19 LYS B CA 1
ATOM 1311 C C . LYS B 1 19 ? -9.016 26.766 12.695 1 81.81 19 LYS B C 1
ATOM 1313 O O . LYS B 1 19 ? -9.188 25.547 12.703 1 81.81 19 LYS B O 1
ATOM 1318 N N . LEU B 1 20 ? -8.836 27.438 11.633 1 84.56 20 LEU B N 1
ATOM 1319 C CA . LEU B 1 20 ? -8.773 26.766 10.336 1 84.56 20 LEU B CA 1
ATOM 1320 C C . LEU B 1 20 ? -7.535 25.875 10.242 1 84.56 20 LEU B C 1
ATOM 1322 O O . LEU B 1 20 ? -7.602 24.781 9.695 1 84.56 20 LEU B O 1
ATOM 1326 N N . ALA B 1 21 ? -6.465 26.344 10.711 1 81.69 21 ALA B N 1
ATOM 1327 C CA . ALA B 1 21 ? -5.23 25.562 10.711 1 81.69 21 ALA B CA 1
ATOM 1328 C C . ALA B 1 21 ? -5.383 24.297 11.555 1 81.69 21 ALA B C 1
ATOM 1330 O O . ALA B 1 21 ? -4.914 23.219 11.172 1 81.69 21 ALA B O 1
ATOM 1331 N N . GLU B 1 22 ? -6.043 24.453 12.664 1 83 22 GLU B N 1
ATOM 1332 C CA . GLU B 1 22 ? -6.281 23.312 13.539 1 83 22 GLU B CA 1
ATOM 1333 C C . GLU B 1 22 ? -7.168 22.266 12.859 1 83 22 GLU B C 1
ATOM 1335 O O . GLU B 1 22 ? -6.918 21.062 12.961 1 83 22 GLU B O 1
ATOM 1340 N N . LYS B 1 23 ? -8.125 22.766 12.266 1 88 23 LYS B N 1
ATOM 1341 C CA . LYS B 1 23 ? -9 21.859 11.516 1 88 23 LYS B CA 1
ATOM 1342 C C . LYS B 1 23 ? -8.234 21.125 10.43 1 88 23 LYS B C 1
ATOM 1344 O O . LYS B 1 23 ? -8.383 19.906 10.266 1 88 23 LYS B O 1
ATOM 1349 N N . ASN B 1 24 ? -7.477 21.875 9.68 1 88.94 24 ASN B N 1
ATOM 1350 C CA . ASN B 1 24 ? -6.688 21.281 8.609 1 88.94 24 ASN B CA 1
ATOM 1351 C C . ASN B 1 24 ? -5.691 20.25 9.148 1 88.94 24 ASN B C 1
ATOM 1353 O O . ASN B 1 24 ? -5.5 19.203 8.555 1 88.94 24 ASN B O 1
ATOM 1357 N N . LEU B 1 25 ? -5.113 20.578 10.219 1 87.19 25 LEU B N 1
ATOM 1358 C CA . LEU B 1 25 ? -4.156 19.672 10.836 1 87.19 25 LEU B CA 1
ATOM 1359 C C . LEU B 1 25 ? -4.844 18.391 11.297 1 87.19 25 LEU B C 1
ATOM 1361 O O . LEU B 1 25 ? -4.289 17.297 11.164 1 87.19 25 LEU B O 1
ATOM 1365 N N . GLY B 1 26 ? -5.988 18.562 11.867 1 89.88 26 GLY B N 1
ATOM 1366 C CA . GLY B 1 26 ? -6.758 17.391 12.258 1 89.88 26 GLY B CA 1
ATOM 1367 C C . GLY B 1 26 ? -7.098 16.484 11.102 1 89.88 26 GLY B C 1
ATOM 1368 O O . GLY B 1 26 ? -6.957 15.266 11.203 1 89.88 26 GLY B O 1
ATOM 1369 N N . GLU B 1 27 ? -7.57 17.062 10.086 1 93.06 27 GLU B N 1
ATOM 1370 C CA . GLU B 1 27 ? -7.906 16.297 8.898 1 93.06 27 GLU B CA 1
ATOM 1371 C C . GLU B 1 27 ? -6.676 15.602 8.32 1 93.06 27 GLU B C 1
ATOM 1373 O O . GLU B 1 27 ? -6.75 14.445 7.898 1 93.06 27 GLU B O 1
ATOM 1378 N N . MET B 1 28 ? -5.574 16.281 8.297 1 92.88 28 MET B N 1
ATOM 1379 C CA . MET B 1 28 ? -4.328 15.695 7.812 1 92.88 28 MET B CA 1
ATOM 1380 C C . MET B 1 28 ? -3.914 14.5 8.664 1 92.88 28 MET B C 1
ATOM 1382 O O . MET B 1 28 ? -3.494 13.469 8.133 1 92.88 28 MET B O 1
ATOM 1386 N N . CYS B 1 29 ? -4.055 14.703 9.914 1 91.94 29 CYS B N 1
ATOM 1387 C CA . CYS B 1 29 ? -3.713 13.602 10.812 1 91.94 29 CYS B CA 1
ATOM 1388 C C . CYS B 1 29 ? -4.59 12.383 10.547 1 91.94 29 CYS B C 1
ATOM 1390 O O . CYS B 1 29 ? -4.094 11.258 10.484 1 91.94 29 CYS B O 1
ATOM 1392 N N . SER B 1 30 ? -5.879 12.609 10.383 1 94.88 30 SER B N 1
ATOM 1393 C CA . SER B 1 30 ? -6.812 11.516 10.125 1 94.88 30 SER B CA 1
ATOM 1394 C C . SER B 1 30 ? -6.461 10.781 8.836 1 94.88 30 SER B C 1
ATOM 1396 O O . SER B 1 30 ? -6.488 9.547 8.789 1 94.88 30 SER B O 1
ATOM 1398 N N . ILE B 1 31 ? -6.137 11.469 7.84 1 97.25 31 ILE B N 1
ATOM 1399 C CA . ILE B 1 31 ? -5.805 10.867 6.555 1 97.25 31 ILE B CA 1
ATOM 1400 C C . ILE B 1 31 ? -4.492 10.094 6.672 1 97.25 31 ILE B C 1
ATOM 1402 O O . ILE B 1 31 ? -4.379 8.977 6.16 1 97.25 31 ILE B O 1
ATOM 1406 N N . LEU B 1 32 ? -3.525 10.688 7.328 1 96.75 32 LEU B N 1
ATOM 1407 C CA . LEU B 1 32 ? -2.23 10.031 7.473 1 96.75 32 LEU B CA 1
ATOM 1408 C C . LEU B 1 32 ? -2.357 8.75 8.289 1 96.75 32 LEU B C 1
ATOM 1410 O O . LEU B 1 32 ? -1.695 7.754 7.992 1 96.75 32 LEU B O 1
ATOM 1414 N N . ALA B 1 33 ? -3.164 8.812 9.289 1 96.56 33 ALA B N 1
ATOM 1415 C CA . ALA B 1 33 ? -3.43 7.598 10.055 1 96.56 33 ALA B CA 1
ATOM 1416 C C . ALA B 1 33 ? -4.066 6.523 9.18 1 96.56 33 ALA B C 1
ATOM 1418 O O . ALA B 1 33 ? -3.652 5.363 9.219 1 96.56 33 ALA B O 1
ATOM 1419 N N . SER B 1 34 ? -5.066 6.922 8.5 1 97.88 34 SER B N 1
ATOM 1420 C CA . SER B 1 34 ? -5.727 5.992 7.594 1 97.88 34 SER B CA 1
ATOM 1421 C C . SER B 1 34 ? -4.758 5.445 6.555 1 97.88 34 SER B C 1
ATOM 1423 O O . SER B 1 34 ? -4.773 4.254 6.242 1 97.88 34 SER B O 1
ATOM 1425 N N . TYR B 1 35 ? -3.926 6.285 5.965 1 98.38 35 TYR B N 1
ATOM 1426 C CA . TYR B 1 35 ? -2.9 5.883 5.008 1 98.38 35 TYR B CA 1
ATOM 1427 C C . TYR B 1 35 ? -1.977 4.832 5.609 1 98.38 35 TYR B C 1
ATOM 1429 O O . TYR B 1 35 ? -1.691 3.812 4.98 1 98.38 35 TYR B O 1
ATOM 1437 N N . THR B 1 36 ? -1.522 5.043 6.773 1 98.12 36 THR B N 1
ATOM 1438 C CA . THR B 1 36 ? -0.618 4.129 7.465 1 98.12 36 THR B CA 1
ATOM 1439 C C . THR B 1 36 ? -1.288 2.779 7.695 1 98.12 36 THR B C 1
ATOM 1441 O O . THR B 1 36 ? -0.663 1.731 7.512 1 98.12 36 THR B O 1
ATOM 1444 N N . ARG B 1 37 ? -2.535 2.783 8.047 1 97.31 37 ARG B N 1
ATOM 1445 C CA . ARG B 1 37 ? -3.281 1.543 8.234 1 97.31 37 ARG B CA 1
ATOM 1446 C C . ARG B 1 37 ? -3.402 0.778 6.918 1 97.31 37 ARG B C 1
ATOM 1448 O O . ARG B 1 37 ? -3.256 -0.446 6.895 1 97.31 37 ARG B O 1
ATOM 1455 N N . LYS B 1 38 ? -3.682 1.53 5.891 1 97.81 38 LYS B N 1
ATOM 1456 C CA . LYS B 1 38 ? -3.777 0.886 4.582 1 97.81 38 LYS B CA 1
ATOM 1457 C C . LYS B 1 38 ? -2.443 0.264 4.18 1 97.81 38 LYS B C 1
ATOM 1459 O O . LYS B 1 38 ? -2.412 -0.809 3.574 1 97.81 38 LYS B O 1
ATOM 1464 N N . LYS B 1 39 ? -1.393 0.976 4.445 1 98.19 39 LYS B N 1
ATOM 1465 C CA . LYS B 1 39 ? -0.068 0.439 4.145 1 98.19 39 LYS B CA 1
ATOM 1466 C C . LYS B 1 39 ? 0.197 -0.839 4.934 1 98.19 39 LYS B C 1
ATOM 1468 O O . LYS B 1 39 ? 0.757 -1.8 4.402 1 98.19 39 LYS B O 1
ATOM 1473 N N . ALA B 1 40 ? -0.199 -0.913 6.168 1 98.19 40 ALA B N 1
ATOM 1474 C CA . ALA B 1 40 ? -0.055 -2.111 6.992 1 98.19 40 ALA B CA 1
ATOM 1475 C C . ALA B 1 40 ? -0.864 -3.271 6.418 1 98.19 40 ALA B C 1
ATOM 1477 O O . ALA B 1 40 ? -0.39 -4.41 6.379 1 98.19 40 ALA B O 1
ATOM 1478 N N . LYS B 1 41 ? -2.012 -2.979 6 1 97.62 41 LYS B N 1
ATOM 1479 C CA . LYS B 1 41 ? -2.861 -4.016 5.422 1 97.62 41 LYS B CA 1
ATOM 1480 C C . LYS B 1 41 ? -2.268 -4.551 4.121 1 97.62 41 LYS B C 1
ATOM 1482 O O . LYS B 1 41 ? -2.4 -5.738 3.816 1 97.62 41 LYS B O 1
ATOM 1487 N N . LEU B 1 42 ? -1.707 -3.656 3.354 1 97.88 42 LEU B N 1
ATOM 1488 C CA . LEU B 1 42 ? -0.999 -4.074 2.148 1 97.88 42 LEU B CA 1
ATOM 1489 C C . LEU B 1 42 ? 0.143 -5.027 2.492 1 97.88 42 LEU B C 1
ATOM 1491 O O . LEU B 1 42 ? 0.324 -6.051 1.83 1 97.88 42 LEU B O 1
ATOM 1495 N N . ARG B 1 43 ? 0.879 -4.703 3.518 1 98.19 43 ARG B N 1
ATOM 1496 C CA . ARG B 1 43 ? 1.952 -5.566 3.998 1 98.19 43 ARG B CA 1
ATOM 1497 C C . ARG B 1 43 ? 1.413 -6.934 4.406 1 98.19 43 ARG B C 1
ATOM 1499 O O . ARG B 1 43 ? 2.008 -7.965 4.086 1 98.19 43 ARG B O 1
ATOM 1506 N N . ASP B 1 44 ? 0.293 -6.973 5.082 1 97.75 44 ASP B N 1
ATOM 1507 C CA . ASP B 1 44 ? -0.337 -8.227 5.488 1 97.75 44 ASP B CA 1
ATOM 1508 C C . ASP B 1 44 ? -0.648 -9.102 4.281 1 97.75 44 ASP B C 1
ATOM 1510 O O . ASP B 1 44 ? -0.453 -10.32 4.324 1 97.75 44 ASP B O 1
ATOM 1514 N N . ARG B 1 45 ? -1.146 -8.461 3.256 1 97.94 45 ARG B N 1
ATOM 1515 C CA . ARG B 1 45 ? -1.489 -9.219 2.059 1 97.94 45 ARG B CA 1
ATOM 1516 C C . ARG B 1 45 ? -0.239 -9.773 1.387 1 97.94 45 ARG B C 1
ATOM 1518 O O . ARG B 1 45 ? -0.253 -10.898 0.867 1 97.94 45 ARG B O 1
ATOM 1525 N N . ALA B 1 46 ? 0.82 -9.023 1.352 1 98.06 46 ALA B N 1
ATOM 1526 C CA . ALA B 1 46 ? 2.08 -9.492 0.778 1 98.06 46 ALA B CA 1
ATOM 1527 C C . ALA B 1 46 ? 2.648 -10.656 1.58 1 98.06 46 ALA B C 1
ATOM 1529 O O . ALA B 1 46 ? 3.25 -11.57 1.015 1 98.06 46 ALA B O 1
ATOM 1530 N N . ASP B 1 47 ? 2.451 -10.695 2.84 1 98.19 47 ASP B N 1
ATOM 1531 C CA . ASP B 1 47 ? 2.893 -11.812 3.672 1 98.19 47 ASP B CA 1
ATOM 1532 C C . ASP B 1 47 ? 2.15 -13.094 3.311 1 98.19 47 ASP B C 1
ATOM 1534 O O . ASP B 1 47 ? 2.725 -14.18 3.352 1 98.19 47 ASP B O 1
ATOM 1538 N N . LEU B 1 48 ? 0.895 -12.961 3.043 1 98.25 48 LEU B N 1
ATOM 1539 C CA . LEU B 1 48 ? 0.13 -14.117 2.586 1 98.25 48 LEU B CA 1
ATOM 1540 C C . LEU B 1 48 ? 0.685 -14.648 1.27 1 98.25 48 LEU B C 1
ATOM 1542 O O . LEU B 1 48 ? 0.753 -15.867 1.064 1 98.25 48 LEU B O 1
ATOM 1546 N N . LEU B 1 49 ? 1.053 -13.75 0.365 1 97.62 49 LEU B N 1
ATOM 1547 C CA . LEU B 1 49 ? 1.644 -14.156 -0.904 1 97.62 49 LEU B CA 1
ATOM 1548 C C . LEU B 1 49 ? 2.951 -14.906 -0.677 1 97.62 49 LEU B C 1
ATOM 1550 O O . LEU B 1 49 ? 3.199 -15.938 -1.311 1 97.62 49 LEU B O 1
ATOM 1554 N N . VAL B 1 50 ? 3.73 -14.375 0.198 1 98.06 50 VAL B N 1
ATOM 1555 C CA . VAL B 1 50 ? 4.992 -15.023 0.536 1 98.06 50 VAL B CA 1
ATOM 1556 C C . VAL B 1 50 ? 4.73 -16.453 1.026 1 98.06 50 VAL B C 1
ATOM 1558 O O . VAL B 1 50 ? 5.355 -17.406 0.557 1 98.06 50 VAL B O 1
ATOM 1561 N N . ALA B 1 51 ? 3.82 -16.609 1.912 1 98.06 51 ALA B N 1
ATOM 1562 C CA . ALA B 1 51 ? 3.469 -17.922 2.449 1 98.06 51 ALA B CA 1
ATOM 1563 C C . ALA B 1 51 ? 2.953 -18.844 1.347 1 98.06 51 ALA B C 1
ATOM 1565 O O . ALA B 1 51 ? 3.32 -20.016 1.292 1 98.06 51 ALA B O 1
ATOM 1566 N N . GLN B 1 52 ? 2.133 -18.297 0.536 1 96.56 52 GLN B N 1
ATOM 1567 C CA . GLN B 1 52 ? 1.567 -19.094 -0.556 1 96.56 52 GLN B CA 1
ATOM 1568 C C . GLN B 1 52 ? 2.656 -19.562 -1.514 1 96.56 52 GLN B C 1
ATOM 1570 O O . GLN B 1 52 ? 2.588 -20.672 -2.037 1 96.56 52 GLN B O 1
ATOM 1575 N N . LEU B 1 53 ? 3.631 -18.766 -1.783 1 96.75 53 LEU B N 1
ATOM 1576 C CA . LEU B 1 53 ? 4.742 -19.125 -2.652 1 96.75 53 LEU B CA 1
ATOM 1577 C C . LEU B 1 53 ? 5.551 -20.266 -2.047 1 96.75 53 LEU B C 1
ATOM 1579 O O . LEU B 1 53 ? 5.965 -21.188 -2.758 1 96.75 53 LEU B O 1
ATOM 1583 N N . PHE B 1 54 ? 5.699 -20.234 -0.747 1 96.31 54 PHE B N 1
ATOM 1584 C CA . PHE B 1 54 ? 6.395 -21.328 -0.081 1 96.31 54 PHE B CA 1
ATOM 1585 C C . PHE B 1 54 ? 5.578 -22.609 -0.159 1 96.31 54 PHE B C 1
ATOM 1587 O O . PHE B 1 54 ? 6.121 -23.672 -0.437 1 96.31 54 PHE B O 1
ATOM 1594 N N . ASP B 1 55 ? 4.301 -22.484 0.052 1 93.69 55 ASP B N 1
ATOM 1595 C CA . ASP B 1 55 ? 3.422 -23.641 -0.058 1 93.69 55 ASP B CA 1
ATOM 1596 C C . ASP B 1 55 ? 3.469 -24.234 -1.465 1 93.69 55 ASP B C 1
ATOM 1598 O O . ASP B 1 55 ? 3.59 -25.453 -1.628 1 93.69 55 ASP B O 1
ATOM 1602 N N . PHE B 1 56 ? 3.396 -23.375 -2.418 1 92.62 56 PHE B N 1
ATOM 1603 C CA . PHE B 1 56 ? 3.441 -23.797 -3.812 1 92.62 56 PHE B CA 1
ATOM 1604 C C . PHE B 1 56 ? 4.766 -24.484 -4.129 1 92.62 56 PHE B C 1
ATOM 1606 O O . PHE B 1 56 ? 4.797 -25.5 -4.824 1 92.62 56 PHE B O 1
ATOM 1613 N N . SER B 1 57 ? 5.809 -23.938 -3.641 1 92.88 57 SER B N 1
ATOM 1614 C CA . SER B 1 57 ? 7.129 -24.5 -3.912 1 92.88 57 SER B CA 1
ATOM 1615 C C . SER B 1 57 ? 7.238 -25.922 -3.389 1 92.88 57 SER B C 1
ATOM 1617 O O . SER B 1 57 ? 7.93 -26.75 -3.979 1 92.88 57 SER B O 1
ATOM 1619 N N . SER B 1 58 ? 6.562 -26.281 -2.389 1 89.31 58 SER B N 1
ATOM 1620 C CA . SER B 1 58 ? 6.676 -27.578 -1.744 1 89.31 58 SER B CA 1
ATOM 1621 C C . SER B 1 58 ? 5.996 -28.672 -2.572 1 89.31 58 SER B C 1
ATOM 1623 O O . SER B 1 58 ? 6.215 -29.859 -2.348 1 89.31 58 SER B O 1
ATOM 1625 N N . THR B 1 59 ? 5.203 -28.344 -3.561 1 84 59 THR B N 1
ATOM 1626 C CA . THR B 1 59 ? 4.469 -29.312 -4.359 1 84 59 THR B CA 1
ATOM 1627 C C . THR B 1 59 ? 5.082 -29.453 -5.75 1 84 59 THR B C 1
ATOM 1629 O O . THR B 1 59 ? 4.621 -30.25 -6.562 1 84 59 THR B O 1
ATOM 1632 N N . GLU B 1 60 ? 6.125 -28.672 -5.957 1 84.94 60 GLU B N 1
ATOM 1633 C CA . GLU B 1 60 ? 6.699 -28.609 -7.297 1 84.94 60 GLU B CA 1
ATOM 1634 C C . GLU B 1 60 ? 8.023 -29.359 -7.367 1 84.94 60 GLU B C 1
ATOM 1636 O O . GLU B 1 60 ? 8.555 -29.781 -6.344 1 84.94 60 GLU B O 1
ATOM 1641 N N . ASP B 1 61 ? 8.328 -29.656 -8.68 1 82.75 61 ASP B N 1
ATOM 1642 C CA . ASP B 1 61 ? 9.625 -30.312 -8.859 1 82.75 61 ASP B CA 1
ATOM 1643 C C . ASP B 1 61 ? 10.758 -29.391 -8.422 1 82.75 61 ASP B C 1
ATOM 1645 O O . ASP B 1 61 ? 10.531 -28.219 -8.07 1 82.75 61 ASP B O 1
ATOM 1649 N N . LEU B 1 62 ? 11.961 -29.891 -8.312 1 85.88 62 LEU B N 1
ATOM 1650 C CA . LEU B 1 62 ? 13.102 -29.25 -7.668 1 85.88 62 LEU B CA 1
ATOM 1651 C C . LEU B 1 62 ? 13.43 -27.922 -8.352 1 85.88 62 LEU B C 1
ATOM 1653 O O . LEU B 1 62 ? 13.727 -26.922 -7.68 1 85.88 62 LEU B O 1
ATOM 1657 N N . GLU B 1 63 ? 13.461 -27.859 -9.641 1 84.69 63 GLU B N 1
ATOM 1658 C CA . GLU B 1 63 ? 13.797 -26.625 -10.344 1 84.69 63 GLU B CA 1
ATOM 1659 C C . GLU B 1 63 ? 12.773 -25.531 -10.055 1 84.69 63 GLU B C 1
ATOM 1661 O O . GLU B 1 63 ? 13.148 -24.406 -9.719 1 84.69 63 GLU B O 1
ATOM 1666 N N . PHE B 1 64 ? 11.516 -25.875 -10.141 1 85.5 64 PHE B N 1
ATOM 1667 C CA . PHE B 1 64 ? 10.461 -24.906 -9.891 1 85.5 64 PHE B CA 1
ATOM 1668 C C . PHE B 1 64 ? 10.391 -24.547 -8.414 1 85.5 64 PHE B C 1
ATOM 1670 O O . PHE B 1 64 ? 10.117 -23.391 -8.062 1 85.5 64 PHE B O 1
ATOM 1677 N N . GLN B 1 65 ? 10.703 -25.516 -7.652 1 92.19 65 GLN B N 1
ATOM 1678 C CA . GLN B 1 65 ? 10.727 -25.297 -6.211 1 92.19 65 GLN B CA 1
ATOM 1679 C C . GLN B 1 65 ? 11.742 -24.203 -5.84 1 92.19 65 GLN B C 1
ATOM 1681 O O . GLN B 1 65 ? 11.43 -23.297 -5.066 1 92.19 65 GLN B O 1
ATOM 1686 N N . THR B 1 66 ? 12.914 -24.312 -6.363 1 94.5 66 THR B N 1
ATOM 1687 C CA . THR B 1 66 ? 13.969 -23.359 -6.062 1 94.5 66 THR B CA 1
ATOM 1688 C C . THR B 1 66 ? 13.57 -21.953 -6.523 1 94.5 66 THR B C 1
ATOM 1690 O O . THR B 1 66 ? 13.758 -20.984 -5.797 1 94.5 66 THR B O 1
ATOM 1693 N N . GLY B 1 67 ? 12.961 -21.859 -7.691 1 94.12 67 GLY B N 1
ATOM 1694 C CA . GLY B 1 67 ? 12.523 -20.562 -8.195 1 94.12 67 GLY B CA 1
ATOM 1695 C C . GLY B 1 67 ? 11.453 -19.922 -7.336 1 94.12 67 GLY B C 1
ATOM 1696 O O . GLY B 1 67 ? 11.539 -18.734 -7.02 1 94.1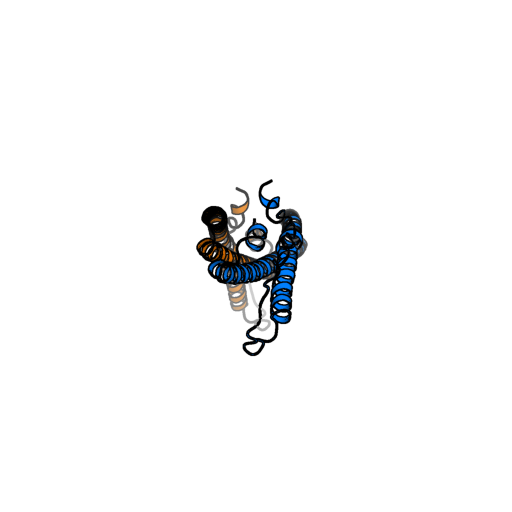2 67 GLY B O 1
ATOM 1697 N N . LEU B 1 68 ? 10.523 -20.688 -6.965 1 94.25 68 LEU B N 1
ATOM 1698 C CA . LEU B 1 68 ? 9.438 -20.188 -6.133 1 94.25 68 LEU B CA 1
ATOM 1699 C C . LEU B 1 68 ? 9.945 -19.781 -4.754 1 94.25 68 LEU B C 1
ATOM 1701 O O . LEU B 1 68 ? 9.516 -18.766 -4.203 1 94.25 68 LEU B O 1
ATOM 1705 N N . LYS B 1 69 ? 10.859 -20.516 -4.254 1 96.38 69 LYS B N 1
ATOM 1706 C CA . LYS B 1 69 ? 11.43 -20.219 -2.947 1 96.38 69 LYS B CA 1
ATOM 1707 C C . LYS B 1 69 ? 12.25 -18.922 -2.992 1 96.38 69 LYS B C 1
ATOM 1709 O O . LYS B 1 69 ? 12.164 -18.109 -2.082 1 96.38 69 LYS B O 1
ATOM 1714 N N . ASN B 1 70 ? 12.969 -18.812 -4.031 1 96.56 70 ASN B N 1
ATOM 1715 C CA . ASN B 1 70 ? 13.75 -17.594 -4.184 1 96.56 70 ASN B CA 1
ATOM 1716 C C . ASN B 1 70 ? 12.859 -16.359 -4.293 1 96.56 70 ASN B C 1
ATOM 1718 O O . ASN B 1 70 ? 13.148 -15.32 -3.701 1 96.56 70 ASN B O 1
ATOM 1722 N N . LEU B 1 71 ? 11.789 -16.484 -5.035 1 95.62 71 LEU B N 1
ATOM 1723 C CA . LEU B 1 71 ? 10.836 -15.383 -5.156 1 95.62 71 LEU B CA 1
ATOM 1724 C C . LEU B 1 71 ? 10.211 -15.062 -3.803 1 95.62 71 LEU B C 1
ATOM 1726 O O . LEU B 1 71 ? 10.078 -13.891 -3.439 1 95.62 71 LEU B O 1
ATOM 1730 N N . ALA B 1 72 ? 9.891 -16.047 -3.119 1 97.69 72 ALA B N 1
ATOM 1731 C CA . ALA B 1 72 ? 9.297 -15.867 -1.798 1 97.69 72 ALA B CA 1
ATOM 1732 C C . ALA B 1 72 ? 10.258 -15.141 -0.861 1 97.69 72 ALA B C 1
ATOM 1734 O O . ALA B 1 72 ? 9.859 -14.219 -0.142 1 97.69 72 ALA B O 1
ATOM 1735 N N . GLU B 1 73 ? 11.453 -15.539 -0.912 1 97.81 73 GLU B N 1
ATOM 1736 C CA . GLU B 1 73 ? 12.461 -14.93 -0.046 1 97.81 73 GLU B CA 1
ATOM 1737 C C . GLU B 1 73 ? 12.703 -13.469 -0.42 1 97.81 73 GLU B C 1
ATOM 1739 O O . GLU B 1 73 ? 12.844 -12.617 0.456 1 97.81 73 GLU B O 1
ATOM 1744 N N . ASP B 1 74 ? 12.727 -13.219 -1.672 1 97 74 ASP B N 1
ATOM 1745 C CA . ASP B 1 74 ? 12.875 -11.844 -2.121 1 97 74 ASP B CA 1
ATOM 1746 C C . ASP B 1 74 ? 11.703 -10.984 -1.655 1 97 74 ASP B C 1
ATOM 1748 O O . ASP B 1 74 ? 11.891 -9.867 -1.169 1 97 74 ASP B O 1
ATOM 1752 N N . LEU B 1 75 ? 10.57 -11.445 -1.766 1 97.56 75 LEU B N 1
ATOM 1753 C CA . LEU B 1 75 ? 9.391 -10.703 -1.355 1 97.56 75 LEU B CA 1
ATOM 1754 C C . LEU B 1 75 ? 9.359 -10.508 0.158 1 97.56 75 LEU B C 1
ATOM 1756 O O . LEU B 1 75 ? 8.93 -9.469 0.65 1 97.56 75 LEU B O 1
ATOM 1760 N N . ALA B 1 76 ? 9.812 -11.492 0.802 1 98.12 76 ALA B N 1
ATOM 1761 C CA . ALA B 1 76 ? 9.875 -11.383 2.258 1 98.12 76 ALA B CA 1
ATOM 1762 C C . ALA B 1 76 ? 10.812 -10.258 2.688 1 98.12 76 ALA B C 1
ATOM 1764 O O . ALA B 1 76 ? 10.516 -9.523 3.635 1 98.12 76 ALA B O 1
ATOM 1765 N N . MET B 1 77 ? 11.906 -10.148 2 1 97.94 77 MET B N 1
ATOM 1766 C CA . MET B 1 77 ? 12.844 -9.07 2.307 1 97.94 77 MET B CA 1
ATOM 1767 C C . MET B 1 77 ? 12.211 -7.707 2.059 1 97.94 77 MET B C 1
ATOM 1769 O O . MET B 1 77 ? 12.391 -6.777 2.852 1 97.94 77 MET B O 1
ATOM 1773 N N . VAL B 1 78 ? 11.57 -7.594 0.99 1 96.25 78 VAL B N 1
ATOM 1774 C CA . VAL B 1 78 ? 10.867 -6.355 0.682 1 96.25 78 VAL B CA 1
ATOM 1775 C C . VAL B 1 78 ? 9.844 -6.055 1.778 1 96.25 78 VAL B C 1
ATOM 1777 O O . VAL B 1 78 ? 9.695 -4.902 2.191 1 96.25 78 VAL B O 1
ATOM 1780 N N . GLN B 1 79 ? 9.188 -7.059 2.268 1 97.62 79 GLN B N 1
ATOM 1781 C CA . GLN B 1 79 ? 8.18 -6.863 3.301 1 97.62 79 GLN B CA 1
ATOM 1782 C C . GLN B 1 79 ? 8.812 -6.406 4.609 1 97.62 79 GLN B C 1
ATOM 1784 O O . GLN B 1 79 ? 8.211 -5.637 5.363 1 97.62 79 GLN B O 1
ATOM 1789 N N . ASP B 1 80 ? 9.977 -6.852 4.867 1 97.69 80 ASP B N 1
ATOM 1790 C CA . ASP B 1 80 ? 10.695 -6.348 6.035 1 97.69 80 ASP B CA 1
ATOM 1791 C C . ASP B 1 80 ? 10.898 -4.836 5.945 1 97.69 80 ASP B C 1
ATOM 1793 O O . ASP B 1 80 ? 10.703 -4.117 6.922 1 97.69 80 ASP B O 1
ATOM 1797 N N . TYR B 1 81 ? 11.352 -4.5 4.805 1 96.44 81 TYR B N 1
ATOM 1798 C CA . TYR B 1 81 ? 11.523 -3.066 4.59 1 96.44 81 TYR B CA 1
ATOM 1799 C C . TYR B 1 81 ? 10.195 -2.33 4.719 1 96.44 81 TYR B C 1
ATOM 1801 O O . TYR B 1 81 ? 10.133 -1.255 5.32 1 96.44 81 TYR B O 1
ATOM 1809 N N . ARG B 1 82 ? 9.141 -2.863 4.156 1 96.81 82 ARG B N 1
ATOM 1810 C CA . ARG B 1 82 ? 7.82 -2.25 4.227 1 96.81 82 ARG B CA 1
ATOM 1811 C C . ARG B 1 82 ? 7.332 -2.156 5.668 1 96.81 82 ARG B C 1
ATOM 1813 O O . ARG B 1 82 ? 6.691 -1.176 6.047 1 96.81 82 ARG B O 1
ATOM 1820 N N . GLN B 1 83 ? 7.613 -3.123 6.438 1 97.94 83 GLN B N 1
ATOM 1821 C CA . GLN B 1 83 ? 7.234 -3.092 7.844 1 97.94 83 GLN B CA 1
ATOM 1822 C C . GLN B 1 83 ? 7.953 -1.967 8.586 1 97.94 83 GLN B C 1
ATOM 1824 O O . GLN B 1 83 ? 7.352 -1.261 9.391 1 97.94 83 GLN B O 1
ATOM 1829 N N . ALA B 1 84 ? 9.188 -1.765 8.289 1 97.75 84 ALA B N 1
ATOM 1830 C CA . ALA B 1 84 ? 9.945 -0.669 8.891 1 97.75 84 ALA B CA 1
ATOM 1831 C C . ALA B 1 84 ? 9.359 0.684 8.5 1 97.75 84 ALA B C 1
ATOM 1833 O O . ALA B 1 84 ? 9.305 1.605 9.32 1 97.75 84 ALA B O 1
ATOM 1834 N N . GLN B 1 85 ? 8.922 0.773 7.234 1 96.5 85 GLN B N 1
ATOM 1835 C CA . GLN B 1 85 ? 8.289 2.004 6.77 1 96.5 85 GLN B CA 1
ATOM 1836 C C . GLN B 1 85 ? 7.004 2.283 7.543 1 96.5 85 GLN B C 1
ATOM 1838 O O . GLN B 1 85 ? 6.762 3.418 7.961 1 96.5 85 GLN B O 1
ATOM 1843 N N . VAL B 1 86 ? 6.207 1.308 7.715 1 97.75 86 VAL B N 1
ATOM 1844 C CA . VAL B 1 86 ? 4.957 1.452 8.453 1 97.75 86 VAL B CA 1
ATOM 1845 C C . VAL B 1 86 ? 5.246 1.898 9.883 1 97.75 86 VAL B C 1
ATOM 1847 O O . VAL B 1 86 ? 4.617 2.828 10.391 1 97.75 86 VAL B O 1
ATOM 1850 N N . ASP B 1 87 ? 6.246 1.315 10.469 1 97.94 87 ASP B N 1
ATOM 1851 C CA . ASP B 1 87 ? 6.621 1.655 11.836 1 97.94 87 ASP B CA 1
ATOM 1852 C C . ASP B 1 87 ? 7.109 3.1 11.93 1 97.94 87 ASP B C 1
ATOM 1854 O O . ASP B 1 87 ? 6.781 3.811 12.883 1 97.94 87 ASP B O 1
ATOM 1858 N N . ARG B 1 88 ? 7.852 3.506 11 1 97.56 88 ARG B N 1
ATOM 1859 C CA . ARG B 1 88 ? 8.367 4.871 10.984 1 97.56 88 ARG B CA 1
ATOM 1860 C C . ARG B 1 88 ? 7.238 5.879 10.781 1 97.56 88 ARG B C 1
ATOM 1862 O O . ARG B 1 88 ? 7.223 6.934 11.422 1 97.56 88 ARG B O 1
ATOM 1869 N N . LEU B 1 89 ? 6.363 5.559 9.875 1 96.25 89 LEU B N 1
ATOM 1870 C CA . LEU B 1 89 ? 5.211 6.426 9.68 1 96.25 89 LEU B CA 1
ATOM 1871 C C . LEU B 1 89 ? 4.426 6.582 10.977 1 96.25 89 LEU B C 1
ATOM 1873 O O . LEU B 1 89 ? 4.051 7.695 11.352 1 96.25 89 LEU B O 1
ATOM 1877 N N . GLU B 1 90 ? 4.246 5.473 11.641 1 96.5 90 GLU B N 1
ATOM 1878 C CA . GLU B 1 90 ? 3.496 5.48 12.891 1 96.5 90 GLU B CA 1
ATOM 1879 C C . GLU B 1 90 ? 4.227 6.281 13.969 1 96.5 90 GLU B C 1
ATOM 1881 O O . GLU B 1 90 ? 3.635 7.156 14.602 1 96.5 90 GLU B O 1
ATOM 1886 N N . THR B 1 91 ? 5.512 6.117 14.125 1 97.19 91 THR B N 1
ATOM 1887 C CA . THR B 1 91 ? 6.246 6.656 15.266 1 97.19 91 THR B CA 1
ATOM 1888 C C . THR B 1 91 ? 6.707 8.086 14.984 1 97.19 91 THR B C 1
ATOM 1890 O O . THR B 1 91 ? 6.781 8.906 15.898 1 97.19 91 THR B O 1
ATOM 1893 N N . LYS B 1 92 ? 6.945 8.344 13.703 1 95.56 92 LYS B N 1
ATOM 1894 C CA . LYS B 1 92 ? 7.574 9.625 13.391 1 95.56 92 LYS B CA 1
ATOM 1895 C C . LYS B 1 92 ? 6.566 10.602 12.805 1 95.56 92 LYS B C 1
ATOM 1897 O O . LYS B 1 92 ? 6.82 11.812 12.758 1 95.56 92 LYS B O 1
ATOM 1902 N N . VAL B 1 93 ? 5.488 10.102 12.383 1 94.31 93 VAL B N 1
ATOM 1903 C CA . VAL B 1 93 ? 4.547 11.008 11.727 1 94.31 93 VAL B CA 1
ATOM 1904 C C . VAL B 1 93 ? 3.217 11 12.477 1 94.31 93 VAL B C 1
ATOM 1906 O O . VAL B 1 93 ? 2.818 12.016 13.055 1 94.31 93 VAL B O 1
ATOM 1909 N N . VAL B 1 94 ? 2.621 9.898 12.594 1 94.94 94 VAL B N 1
ATOM 1910 C CA . VAL B 1 94 ? 1.258 9.82 13.102 1 94.94 94 VAL B CA 1
ATOM 1911 C C . VAL B 1 94 ? 1.248 10.125 14.602 1 94.94 94 VAL B C 1
ATOM 1913 O O . VAL B 1 94 ? 0.476 10.969 15.062 1 94.94 94 VAL B O 1
ATOM 1916 N N . ALA B 1 95 ? 2.158 9.531 15.32 1 93.06 95 ALA B N 1
ATOM 1917 C CA . ALA B 1 95 ? 2.162 9.672 16.781 1 93.06 95 ALA B CA 1
ATOM 1918 C C . ALA B 1 95 ? 2.449 11.117 17.188 1 93.06 95 ALA B C 1
ATOM 1920 O O . ALA B 1 95 ? 1.706 11.703 17.969 1 93.06 95 ALA B O 1
ATOM 1921 N N . PRO B 1 96 ? 3.48 11.781 16.656 1 90.62 96 PRO B N 1
ATOM 1922 C CA . PRO B 1 96 ? 3.713 13.18 17 1 90.62 96 PRO B CA 1
ATOM 1923 C C . PRO B 1 96 ? 2.553 14.094 16.594 1 90.62 96 PRO B C 1
ATOM 1925 O O . PRO B 1 96 ? 2.213 15.023 17.328 1 90.62 96 PRO B O 1
ATOM 1928 N N . LEU B 1 97 ? 1.951 13.852 15.516 1 87.94 97 LEU B N 1
ATOM 1929 C CA . LEU B 1 97 ? 0.832 14.672 15.07 1 87.94 97 LEU B CA 1
ATOM 1930 C C . LEU B 1 97 ? -0.37 14.5 15.992 1 87.94 97 LEU B C 1
ATOM 1932 O O . LEU B 1 97 ? -1.068 15.469 16.297 1 87.94 97 LEU B O 1
ATOM 1936 N N . LYS B 1 98 ? -0.561 13.281 16.375 1 89.56 98 LYS B N 1
ATOM 1937 C CA . LYS B 1 98 ? -1.641 13 17.328 1 89.56 98 LYS B CA 1
ATOM 1938 C C . LYS B 1 98 ? -1.401 13.711 18.656 1 89.56 98 LYS B C 1
ATOM 1940 O O . LYS B 1 98 ? -2.326 14.281 19.234 1 89.56 98 LYS B O 1
ATOM 1945 N N . ALA B 1 99 ? -0.213 13.664 19.094 1 87.25 99 ALA B N 1
ATOM 1946 C CA . ALA B 1 99 ? 0.141 14.328 20.344 1 87.25 99 ALA B CA 1
ATOM 1947 C C . ALA B 1 99 ? -0.071 15.836 20.25 1 87.25 99 ALA B C 1
ATOM 1949 O O . ALA B 1 99 ? -0.562 16.453 21.188 1 87.25 99 ALA B O 1
ATOM 1950 N N . TYR B 1 100 ? 0.212 16.359 19.188 1 80.88 100 TYR B N 1
ATOM 1951 C CA . TYR B 1 100 ? 0.016 17.781 18.969 1 80.88 100 TYR B CA 1
ATOM 1952 C C . TYR B 1 100 ? -1.466 18.141 18.969 1 80.88 100 TYR B C 1
ATOM 1954 O O . TYR B 1 100 ? -1.873 19.141 19.547 1 80.88 100 TYR B O 1
ATOM 1962 N N . GLY B 1 101 ? -2.162 17.375 18.297 1 77.44 101 GLY B N 1
ATOM 1963 C CA . GLY B 1 101 ? -3.602 17.594 18.281 1 77.44 101 GLY B CA 1
ATOM 1964 C C . GLY B 1 101 ? -4.219 17.594 19.656 1 77.44 101 GLY B C 1
ATOM 1965 O O . GLY B 1 101 ? -5.07 18.438 19.969 1 77.44 101 GLY B O 1
ATOM 1966 N N . ASP B 1 102 ? -3.709 16.781 20.391 1 79.75 102 ASP B N 1
ATOM 1967 C CA . ASP B 1 102 ? -4.219 16.703 21.75 1 79.75 102 ASP B CA 1
ATOM 1968 C C . ASP B 1 102 ? -3.867 17.953 22.547 1 79.75 102 ASP B C 1
ATOM 1970 O O . ASP B 1 102 ? -4.676 18.438 23.344 1 79.75 102 ASP B O 1
ATOM 1974 N N . ILE B 1 103 ? -2.75 18.516 22.359 1 77.25 103 ILE B N 1
ATOM 1975 C CA . ILE B 1 103 ? -2.283 19.719 23.031 1 77.25 103 ILE B CA 1
ATOM 1976 C C . ILE B 1 103 ? -3.131 20.906 22.609 1 77.25 103 ILE B C 1
ATOM 1978 O O . ILE B 1 103 ? -3.574 21.688 23.453 1 77.25 103 ILE B O 1
ATOM 1982 N N . VAL B 1 104 ? -3.4 20.938 21.375 1 72.75 104 VAL B N 1
ATOM 1983 C CA . VAL B 1 104 ? -4.172 22.062 20.844 1 72.75 104 VAL B CA 1
ATOM 1984 C C . VAL B 1 104 ? -5.613 21.969 21.344 1 72.75 104 VAL B C 1
ATOM 1986 O O . VAL B 1 104 ? -6.199 22.984 21.75 1 72.75 104 VAL B O 1
ATOM 1989 N N . LYS B 1 105 ? -6.09 20.828 21.359 1 75.25 105 LYS B N 1
ATOM 1990 C CA . LYS B 1 105 ? -7.449 20.641 21.859 1 75.25 105 LYS B CA 1
ATOM 1991 C C . LYS B 1 105 ? -7.551 20.984 23.328 1 75.25 105 LYS B C 1
ATOM 1993 O O . LYS B 1 105 ? -8.516 21.625 23.766 1 75.25 105 LYS B O 1
ATOM 1998 N N . ASN B 1 106 ? -6.578 20.688 24.047 1 76.62 106 ASN B N 1
ATOM 1999 C CA . ASN B 1 106 ? -6.57 20.969 25.469 1 76.62 106 ASN B CA 1
ATOM 2000 C C . ASN B 1 106 ? -6.406 22.453 25.766 1 76.62 106 ASN B C 1
ATOM 2002 O O . ASN B 1 106 ? -6.992 22.984 26.703 1 76.62 106 ASN B O 1
ATOM 2006 N N . LYS B 1 107 ? -5.676 23.125 25.031 1 71.44 107 LYS B N 1
ATOM 2007 C CA . LYS B 1 107 ? -5.492 24.562 25.188 1 71.44 107 LYS B CA 1
ATOM 2008 C C . LYS B 1 107 ? -6.773 25.328 24.859 1 71.44 107 LYS B C 1
ATOM 2010 O O . LYS B 1 107 ? -7.125 26.281 25.547 1 71.44 107 LYS B O 1
ATOM 2015 N N . LYS B 1 108 ? -7.469 24.875 23.906 1 70.44 108 LYS B N 1
ATOM 2016 C CA . LYS B 1 108 ? -8.734 25.516 23.547 1 70.44 108 LYS B CA 1
ATOM 2017 C C . LYS B 1 108 ? -9.781 25.312 24.625 1 70.44 108 LYS B C 1
ATOM 2019 O O . LYS B 1 108 ? -10.523 26.234 24.969 1 70.44 108 LYS B O 1
ATOM 2024 N N . VAL B 1 109 ? -9.719 24.188 25.188 1 70.06 109 VAL B N 1
ATOM 2025 C CA . VAL B 1 109 ? -10.672 23.875 26.25 1 70.06 109 VAL B CA 1
ATOM 2026 C C . VAL B 1 109 ? -10.359 24.719 27.484 1 70.06 109 VAL B C 1
ATOM 2028 O O . VAL B 1 109 ? -11.266 25.234 28.141 1 70.06 109 VAL B O 1
ATOM 2031 N N . ASN B 1 110 ? -9.062 24.984 27.812 1 70 110 ASN B N 1
ATOM 2032 C CA . ASN B 1 110 ? -8.641 25.75 28.984 1 70 110 ASN B CA 1
ATOM 2033 C C . ASN B 1 110 ? -8.844 27.25 28.766 1 70 110 ASN B C 1
ATOM 2035 O O . ASN B 1 110 ? -9.156 27.984 29.703 1 70 110 ASN B O 1
ATOM 2039 N N . ALA B 1 111 ? -8.648 27.719 27.609 1 62.69 111 ALA B N 1
ATOM 2040 C CA . ALA B 1 111 ? -8.922 29.125 27.297 1 62.69 111 ALA B CA 1
ATOM 2041 C C . ALA B 1 111 ? -10.406 29.438 27.422 1 62.69 111 ALA B C 1
ATOM 2043 O O . ALA B 1 111 ? -10.781 30.531 27.859 1 62.69 111 ALA B O 1
ATOM 2044 N N . HIS B 1 112 ? -11.234 28.531 27.141 1 64.62 112 HIS B N 1
ATOM 2045 C CA . HIS B 1 112 ? -12.672 28.703 27.312 1 64.62 112 HIS B CA 1
ATOM 2046 C C . HIS B 1 112 ? -13.039 28.719 28.797 1 64.62 112 HIS B C 1
ATOM 2048 O O . HIS B 1 112 ? -13.977 29.422 29.203 1 64.62 112 HIS B O 1
ATOM 2054 N N . LYS B 1 113 ? -12.312 28.156 29.625 1 63.78 113 LYS B N 1
ATOM 2055 C CA . LYS B 1 113 ? -12.586 28.109 31.062 1 63.78 113 LYS B CA 1
ATOM 2056 C C . LYS B 1 113 ? -12.156 29.406 31.75 1 63.78 113 LYS B C 1
ATOM 2058 O O . LYS B 1 113 ? -12.742 29.797 32.75 1 63.78 113 LYS B O 1
ATOM 2063 N N . LEU B 1 114 ? -11.203 30.109 31.234 1 54.44 114 LEU B N 1
ATOM 2064 C CA . LEU B 1 114 ? -10.688 31.344 31.844 1 54.44 114 LEU B CA 1
ATOM 2065 C C . LEU B 1 114 ? -11.453 32.562 31.328 1 54.44 114 LEU B C 1
ATOM 2067 O O . LEU B 1 114 ? -11.297 33.656 31.844 1 54.44 114 LEU B O 1
ATOM 2071 N N . ALA B 1 115 ? -12.25 32.344 30.344 1 52.72 115 ALA B N 1
ATOM 2072 C CA . ALA B 1 115 ? -13.062 33.5 29.938 1 52.72 115 ALA B CA 1
ATOM 2073 C C . ALA B 1 115 ? -13.992 33.906 31.078 1 52.72 115 ALA B C 1
ATOM 2075 O O . ALA B 1 115 ? -14.75 33.094 31.594 1 52.72 115 ALA B O 1
ATOM 2076 N N . PRO B 1 116 ? -13.617 34.969 31.797 1 51.22 116 PRO B N 1
ATOM 2077 C CA . PRO B 1 116 ? -14.477 35.406 32.906 1 51.22 116 PRO B CA 1
ATOM 2078 C C . PRO B 1 116 ? -15.961 35.375 32.531 1 51.22 116 PRO B C 1
ATOM 2080 O O . PRO B 1 116 ? -16.312 35.594 31.375 1 51.22 116 PRO B O 1
ATOM 2083 N N . PRO B 1 117 ? -16.781 34.688 33.25 1 51.75 117 PRO B N 1
ATOM 2084 C CA . PRO B 1 117 ? -18.203 34.875 32.969 1 51.75 117 PRO B CA 1
ATOM 2085 C C . PRO B 1 117 ? -18.531 36.312 32.531 1 51.75 117 PRO B C 1
ATOM 2087 O O . PRO B 1 117 ? -17.906 37.281 33 1 51.75 117 PRO B O 1
ATOM 2090 N N . ARG B 1 118 ? -18.922 36.594 31.234 1 47.94 118 ARG B N 1
ATOM 2091 C CA . ARG B 1 118 ? -19.391 37.906 30.875 1 47.94 118 ARG B CA 1
ATOM 2092 C C . ARG B 1 118 ? -19.906 38.656 32.094 1 47.94 118 ARG B C 1
ATOM 2094 O O . ARG B 1 118 ? -20.922 38.25 32.688 1 47.94 118 ARG B O 1
ATOM 2101 N N . ASP B 1 119 ? -19.188 39.156 33 1 46.12 119 ASP B N 1
ATOM 2102 C CA . ASP B 1 119 ? -19.578 40.062 34.062 1 46.12 119 ASP B CA 1
ATOM 2103 C C . ASP B 1 119 ? -20.656 41.031 33.562 1 46.12 119 ASP B C 1
ATOM 2105 O O . ASP B 1 119 ? -20.656 41.469 32.406 1 46.12 119 ASP B O 1
ATOM 2109 N N . ARG B 1 120 ? -21.891 41.312 34.219 1 49.62 120 ARG B N 1
ATOM 2110 C CA . ARG B 1 120 ? -22.781 42.469 34.219 1 49.62 120 ARG B CA 1
ATOM 2111 C C . ARG B 1 120 ? -21.984 43.781 34.125 1 49.62 120 ARG B C 1
ATOM 2113 O O . ARG B 1 120 ? -20.844 43.844 34.594 1 49.62 120 ARG B O 1
ATOM 2120 N N . PRO B 1 121 ? -22.297 44.875 33.344 1 43.53 121 PRO B N 1
ATOM 2121 C CA . PRO B 1 121 ? -21.625 46.188 33.219 1 43.53 121 PRO B CA 1
ATOM 2122 C C . PRO B 1 121 ? -21.078 46.688 34.562 1 43.53 121 PRO B C 1
ATOM 2124 O O . PRO B 1 121 ? -21.828 47.094 35.438 1 43.53 121 PRO B O 1
ATOM 2127 N N . VAL B 1 122 ? -20.141 46.125 35.188 1 37.66 122 VAL B N 1
ATOM 2128 C CA . VAL B 1 122 ? -19.719 46.969 36.312 1 37.66 122 VAL B CA 1
ATOM 2129 C C . VAL B 1 122 ? -19.031 48.219 35.75 1 37.66 122 VAL B C 1
ATOM 2131 O O . VAL B 1 122 ? -18.359 48.188 34.719 1 37.66 122 VAL B O 1
ATOM 2134 N N . VAL B 1 123 ? -19.281 49.531 36.25 1 38.56 123 VAL B N 1
ATOM 2135 C CA . VAL B 1 123 ? -18.781 50.875 36 1 38.56 123 VAL B CA 1
ATOM 2136 C C . VAL B 1 123 ? -17.25 50.906 36.156 1 38.56 123 VAL B C 1
ATOM 2138 O O . VAL B 1 123 ? -16.578 51.719 35.531 1 38.56 123 VAL B O 1
ATOM 2141 N N . GLY B 1 124 ? -16.625 50.406 37.344 1 31.91 124 GLY B N 1
ATOM 2142 C CA . GLY B 1 124 ? -15.492 51.219 37.781 1 31.91 124 GLY B CA 1
ATOM 2143 C C . GLY B 1 124 ? -14.242 50.969 36.969 1 31.91 124 GLY B C 1
ATOM 2144 O O . GLY B 1 124 ? -14.234 50.125 36.062 1 31.91 124 GLY B O 1
ATOM 2145 N N . GLY B 1 125 ? -12.891 51.031 37.781 1 30.77 125 GLY B N 1
ATOM 2146 C CA . GLY B 1 125 ? -11.57 51.625 37.594 1 30.77 125 GLY B CA 1
ATOM 2147 C C . GLY B 1 125 ? -10.633 50.75 36.781 1 30.77 125 GLY B C 1
ATOM 2148 O O . GLY B 1 125 ? -11 49.625 36.375 1 30.77 125 GLY B O 1
ATOM 2149 N N . GLY B 1 126 ? -9.164 50.781 37.156 1 30.56 126 GLY B N 1
ATOM 2150 C CA . GLY B 1 126 ? -7.855 50.844 36.531 1 30.56 126 GLY B CA 1
ATOM 2151 C C . GLY B 1 126 ? -7.227 49.5 36.312 1 30.56 126 GLY B C 1
ATOM 2152 O O . GLY B 1 126 ? -6.406 49.031 37.125 1 30.56 126 GLY B O 1
ATOM 2153 N N . GLY B 1 127 ? -7.816 48.5 35.812 1 29.08 127 GLY B N 1
ATOM 2154 C CA . GLY B 1 127 ? -7.293 47.156 35.938 1 29.08 127 GLY B CA 1
ATOM 2155 C C . GLY B 1 127 ? -5.98 46.969 35.188 1 29.08 127 GLY B C 1
ATOM 2156 O O . GLY B 1 127 ? -5.688 47.688 34.219 1 29.08 127 GLY B O 1
ATOM 2157 N N . ALA B 1 128 ? -4.891 46.469 36 1 35 128 ALA B N 1
ATOM 2158 C CA . ALA B 1 128 ? -3.484 46.188 35.688 1 35 128 ALA B CA 1
ATOM 2159 C C . ALA B 1 128 ? -3.346 45.188 34.562 1 35 128 ALA B C 1
ATOM 2161 O O . ALA B 1 128 ? -4.234 44.375 34.312 1 35 128 ALA B O 1
ATOM 2162 N N . PRO B 1 129 ? -2.367 45.469 33.656 1 29.62 129 PRO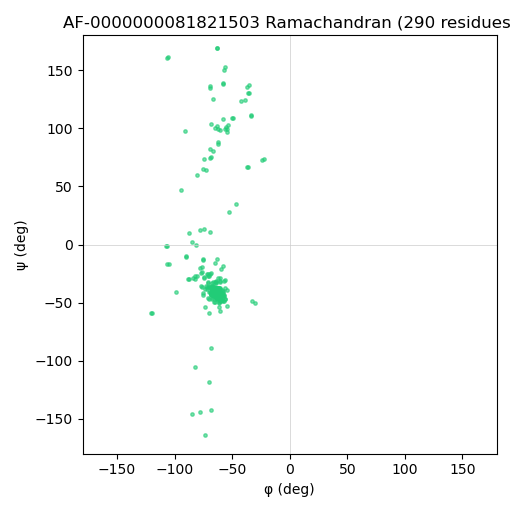 B N 1
ATOM 2163 C CA . PRO B 1 129 ? -2.051 44.812 32.375 1 29.62 129 PRO B CA 1
ATOM 2164 C C . PRO B 1 129 ? -1.599 43.375 32.562 1 29.62 129 PRO B C 1
ATOM 2166 O O . PRO B 1 129 ? -0.954 43.031 33.562 1 29.62 129 PRO B O 1
ATOM 2169 N N . SER B 1 130 ? -2.465 42.344 32.344 1 28.47 130 SER B N 1
ATOM 2170 C CA . SER B 1 130 ? -2.25 40.906 32.406 1 28.47 130 SER B CA 1
ATOM 2171 C C . SER B 1 130 ? -1.026 40.5 31.594 1 28.47 130 SER B C 1
ATOM 2173 O O . SER B 1 130 ? -0.849 40.969 30.453 1 28.47 130 SER B O 1
ATOM 2175 N N . SER B 1 131 ? 0.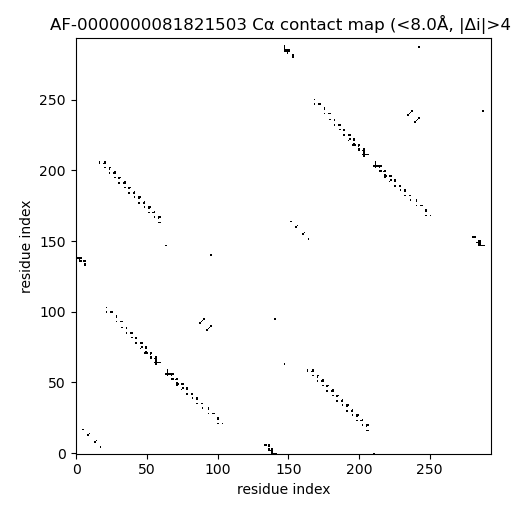094 40.094 32.281 1 26.23 131 SER B N 1
ATOM 2176 C CA . SER B 1 131 ? 1.362 39.562 31.797 1 26.23 131 SER B CA 1
ATOM 2177 C C . SER B 1 131 ? 1.146 38.344 30.891 1 26.23 131 SER B C 1
ATOM 2179 O O . SER B 1 131 ? 0.523 37.375 31.312 1 26.23 131 SER B O 1
ATOM 2181 N N . ASP B 1 132 ? 1.125 38.5 29.594 1 26.59 132 ASP B N 1
ATOM 2182 C CA . ASP B 1 132 ? 0.983 37.5 28.531 1 26.59 132 ASP B CA 1
ATOM 2183 C C . ASP B 1 132 ? 2.145 36.5 28.547 1 26.59 132 ASP B C 1
ATOM 2185 O O . ASP B 1 132 ? 3.307 36.906 28.422 1 26.59 132 ASP B O 1
ATOM 2189 N N . VAL B 1 133 ? 2.166 35.375 29.312 1 25.58 133 VAL B N 1
ATOM 2190 C CA . VAL B 1 133 ? 3.137 34.281 29.312 1 25.58 133 VAL B CA 1
ATOM 2191 C C . VAL B 1 133 ? 3.25 33.688 27.906 1 25.58 133 VAL B C 1
ATOM 2193 O O . VAL B 1 133 ? 2.242 33.312 27.297 1 25.58 133 VAL B O 1
ATOM 2196 N N . THR B 1 134 ? 4.305 34.094 27.125 1 24.86 134 THR B N 1
ATOM 2197 C CA . THR B 1 134 ? 4.723 33.625 25.812 1 24.86 134 THR B CA 1
ATOM 2198 C C . THR B 1 134 ? 5.258 32.188 25.891 1 24.86 134 THR B C 1
ATOM 2200 O O . THR B 1 134 ? 6.246 31.938 26.578 1 24.86 134 THR B O 1
ATOM 2203 N N . PHE B 1 135 ? 4.457 31.156 26.031 1 24.02 135 PHE B N 1
ATOM 2204 C CA . PHE B 1 135 ? 4.961 29.781 25.922 1 24.02 135 PHE B CA 1
ATOM 2205 C C . PHE B 1 135 ? 5.555 29.531 24.547 1 24.02 135 PHE B C 1
ATOM 2207 O O . PHE B 1 135 ? 4.863 29.672 23.531 1 24.02 135 PHE B O 1
ATOM 2214 N N . THR B 1 136 ? 6.879 29.578 24.25 1 23.73 136 THR B N 1
ATOM 2215 C CA . THR B 1 136 ? 7.742 29.453 23.094 1 23.73 136 THR B CA 1
ATOM 2216 C C . THR B 1 136 ? 7.863 28 22.641 1 23.73 136 THR B C 1
ATOM 2218 O O . THR B 1 136 ? 8.656 27.672 21.766 1 23.73 136 THR B O 1
ATOM 2221 N N . ASN B 1 137 ? 7.172 26.969 22.969 1 24.95 137 ASN B N 1
ATOM 2222 C CA . ASN B 1 137 ? 7.645 25.656 22.578 1 24.95 137 ASN B CA 1
ATOM 2223 C C . ASN B 1 137 ? 7.414 25.391 21.094 1 24.95 137 ASN B C 1
ATOM 2225 O O . ASN B 1 137 ? 6.301 25.047 20.688 1 24.95 137 ASN B O 1
ATOM 2229 N N . GLU B 1 138 ? 8.047 26.125 20.078 1 24.39 138 GLU B N 1
ATOM 2230 C CA . GLU B 1 138 ? 7.777 26.203 18.641 1 24.39 138 GLU B CA 1
ATOM 2231 C C . GLU B 1 138 ? 8.109 24.875 17.953 1 24.39 138 GLU B C 1
ATOM 2233 O O . GLU B 1 138 ? 7.289 24.328 17.219 1 24.39 138 GLU B O 1
ATOM 2238 N N . SER B 1 139 ? 9.453 24.531 17.391 1 26.36 139 SER B N 1
ATOM 2239 C CA . SER B 1 139 ? 9.984 24.422 16.031 1 26.36 139 SER B CA 1
ATOM 2240 C C . SER B 1 139 ? 10.008 22.969 15.57 1 26.36 139 SER B C 1
ATOM 2242 O O . SER B 1 139 ? 9.922 22.703 14.375 1 26.36 139 SER B O 1
ATOM 2244 N N . ASN B 1 140 ? 10.344 21.891 16.25 1 28 140 ASN B N 1
ATOM 2245 C CA . ASN B 1 140 ? 11.172 20.828 15.68 1 28 140 ASN B CA 1
ATOM 2246 C C . ASN B 1 140 ? 10.328 19.797 14.945 1 28 140 ASN B C 1
ATOM 2248 O O . ASN B 1 140 ? 10.789 18.688 14.688 1 28 140 ASN B O 1
ATOM 2252 N N . LEU B 1 141 ? 9.062 20 14.695 1 27.62 141 LEU B N 1
ATOM 2253 C CA . LEU B 1 141 ? 8.375 18.781 14.281 1 27.62 141 LEU B CA 1
ATOM 2254 C C . LEU B 1 141 ? 8.766 18.391 12.859 1 27.62 141 LEU B C 1
ATOM 2256 O O . LEU B 1 141 ? 8.898 17.203 12.555 1 27.62 141 LEU B O 1
ATOM 2260 N N . PHE B 1 142 ? 8.648 19.312 11.812 1 31.45 142 PHE B N 1
ATOM 2261 C CA . PHE B 1 142 ? 8.742 18.844 10.43 1 31.45 142 PHE B CA 1
ATOM 2262 C C . PHE B 1 142 ? 10.195 18.766 9.984 1 31.45 142 PHE B C 1
ATOM 2264 O O . PHE B 1 142 ? 10.477 18.578 8.797 1 31.45 142 PHE B O 1
ATOM 2271 N N . ASN B 1 143 ? 11.234 19.031 10.734 1 32.19 143 ASN B N 1
ATOM 2272 C CA . ASN B 1 143 ? 12.594 18.984 10.211 1 32.19 143 ASN B CA 1
ATOM 2273 C C . ASN B 1 143 ? 12.984 17.578 9.797 1 32.19 143 ASN B C 1
ATOM 2275 O O . ASN B 1 143 ? 14.086 17.344 9.281 1 32.19 143 ASN B O 1
ATOM 2279 N N . GLY B 1 144 ? 12.25 16.609 10.227 1 32.59 144 GLY B N 1
ATOM 2280 C CA . GLY B 1 144 ? 12.852 15.305 10.023 1 32.59 144 GLY B CA 1
ATOM 2281 C C . GLY B 1 144 ? 12.758 14.828 8.586 1 32.59 144 GLY B C 1
ATOM 2282 O O . GLY B 1 144 ? 13.258 13.75 8.25 1 32.59 144 GLY B O 1
ATOM 2283 N N . PHE B 1 145 ? 11.844 15.273 7.781 1 30.89 145 PHE B N 1
ATOM 2284 C CA . PHE B 1 145 ? 11.781 14.641 6.469 1 30.89 145 PHE B CA 1
ATOM 2285 C C . PHE B 1 145 ? 12.875 15.164 5.555 1 30.89 145 PHE B C 1
ATOM 2287 O O . PHE B 1 145 ? 13.008 14.719 4.41 1 30.89 145 PHE B O 1
ATOM 2294 N N . SER B 1 146 ? 13.469 16.281 5.785 1 25.09 146 SER B N 1
ATOM 2295 C CA . SER B 1 146 ? 14.445 16.812 4.844 1 25.09 146 SER B CA 1
ATOM 2296 C C . SER B 1 146 ? 15.734 16 4.859 1 25.09 146 SER B C 1
ATOM 2298 O O . SER B 1 146 ? 16.609 16.203 4.012 1 25.09 146 SER B O 1
ATOM 2300 N N . LYS B 1 147 ? 16.156 15.328 5.887 1 26.02 147 LYS B N 1
ATOM 2301 C CA . LYS B 1 147 ? 17.531 14.844 5.742 1 26.02 147 LYS B CA 1
ATOM 2302 C C . LYS B 1 147 ? 17.578 13.57 4.906 1 26.02 147 LYS B C 1
ATOM 2304 O O . LYS B 1 147 ? 16.703 12.711 5.023 1 26.02 147 LYS B O 1
#

Sequence (294 aa):
MFLRWKKEEVRAGSKQTLKLAEKNLGEMCSILASYTRKKAKLRDRADLLVAQLFDFSSTEDLEFQTGLKNLAEDLAMVQDYRQAQVDRLETKVVAPLKAYGDIVKNKKVNAHKLAPPRDRPVVGGGGAPSSDVTFTNESNLFNGFSKMFLRWKKEEVRAGSKQTLKLAEKNLGEMCSILASYTRKKAKLRDRADLLVAQLFDFSSTEDLEFQTGLKNLAEDLAMVQDYRQAQVDRLETKVVAPLKAYGDIVKNKKVNAHKLAPPRDRPVVGGGGAPSSDVTFTNESNLFNGFSK

Nearest PDB structures (foldseek):
  8ceg-assembly1_A  TM=8.533E-01  e=6.497E-06  Homo sapiens
  8a1g-assembly1_C  TM=8.797E-01  e=1.325E-01  Homo sapiens
  8abq-assembly2_D  TM=8.396E-01  e=1.173E-01  Homo sapiens
  8a1g-assembly2_D  TM=8.810E-01  e=2.751E-01  Homo sapiens
  8afz-assembly1_B  TM=8.794E-01  e=2.751E-01  Homo sapiens

pLDDT: mean 72.96, std 26.69, range [23.73, 98.38]

Radius of gyration: 31.71 Å; Cα contacts (8 Å, |Δi|>4): 194; chains: 2; bounding box: 40×110×69 Å